Protein AF-A0A936IN96-F1 (afdb_monomer)

pLDDT: mean 95.58, std 4.33, range [51.28, 98.81]

Mean predicted aligned error: 3.5 Å

Structure (mmCIF, N/CA/C/O backbone):
data_AF-A0A936IN96-F1
#
_entry.id   AF-A0A936IN96-F1
#
loop_
_atom_site.group_PDB
_atom_site.id
_atom_site.type_symbol
_atom_site.label_atom_id
_atom_site.label_alt_id
_atom_site.label_comp_id
_atom_site.label_asym_id
_atom_site.label_entity_id
_atom_site.label_seq_id
_atom_site.pdbx_PDB_ins_code
_atom_site.Cartn_x
_atom_site.Cartn_y
_atom_site.Cartn_z
_atom_site.occupancy
_atom_site.B_iso_or_equiv
_atom_site.auth_seq_id
_atom_site.auth_comp_id
_atom_site.auth_asym_id
_atom_site.auth_atom_id
_atom_site.pdbx_PDB_model_num
ATOM 1 N N . MET A 1 1 ? -26.776 9.392 -16.357 1.00 51.28 1 MET A N 1
ATOM 2 C CA . MET A 1 1 ? -25.451 8.767 -16.134 1.00 51.28 1 MET A CA 1
ATOM 3 C C . MET A 1 1 ? -24.494 9.841 -15.628 1.00 51.28 1 MET A C 1
ATOM 5 O O . MET A 1 1 ? -24.140 10.710 -16.413 1.00 51.28 1 MET A O 1
ATOM 9 N N 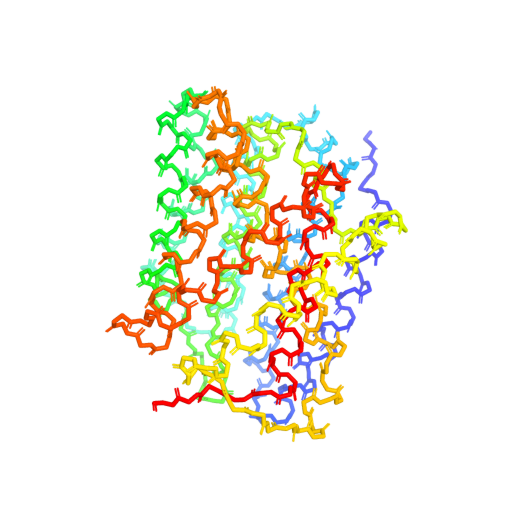. THR A 1 2 ? -24.115 9.871 -14.343 1.00 60.78 2 THR A N 1
ATOM 10 C CA . THR A 1 2 ? -23.073 10.828 -13.913 1.00 60.78 2 THR A CA 1
ATOM 11 C C . THR A 1 2 ? -21.710 10.342 -14.421 1.00 60.78 2 THR A C 1
ATOM 13 O O . THR A 1 2 ? -21.369 9.165 -14.285 1.00 60.78 2 THR A O 1
ATOM 16 N N . ALA A 1 3 ? -20.982 11.208 -15.120 1.00 80.75 3 ALA A N 1
ATOM 17 C CA . ALA A 1 3 ? -19.698 10.868 -15.726 1.00 80.75 3 ALA A CA 1
ATOM 18 C C . ALA A 1 3 ? -18.648 10.511 -14.657 1.00 80.75 3 ALA A C 1
ATOM 20 O O . ALA A 1 3 ? -18.772 10.920 -13.498 1.00 80.75 3 ALA A O 1
ATOM 21 N N . ILE A 1 4 ? -17.606 9.772 -15.061 1.00 87.75 4 ILE A N 1
ATOM 22 C CA . ILE A 1 4 ? -16.401 9.552 -14.245 1.00 87.75 4 ILE A CA 1
ATOM 23 C C . ILE A 1 4 ? -15.921 10.914 -13.713 1.00 87.75 4 ILE A C 1
ATOM 25 O O . ILE A 1 4 ? -15.873 11.873 -14.492 1.00 87.75 4 ILE A O 1
ATOM 29 N N . PRO A 1 5 ? -15.560 11.042 -12.419 1.00 93.38 5 PRO A N 1
ATOM 30 C CA . PRO A 1 5 ? -15.126 12.318 -11.872 1.00 93.38 5 PRO A CA 1
ATOM 31 C C . PRO A 1 5 ? -13.963 12.892 -12.685 1.00 93.38 5 PRO A C 1
ATOM 33 O O . PRO A 1 5 ? -12.934 12.238 -12.856 1.00 93.38 5 PRO A O 1
ATOM 36 N N . ARG A 1 6 ? -14.104 14.137 -13.157 1.00 94.31 6 ARG A N 1
ATOM 37 C CA . ARG A 1 6 ? -13.078 14.806 -13.977 1.00 94.31 6 ARG A CA 1
ATOM 38 C C . ARG A 1 6 ? -11.704 14.796 -13.304 1.00 94.31 6 ARG A C 1
ATOM 40 O O . ARG A 1 6 ? -10.702 14.623 -13.984 1.00 94.31 6 ARG A O 1
ATOM 47 N N . SER A 1 7 ? -11.661 14.945 -11.979 1.00 94.56 7 SER A N 1
ATOM 48 C CA . SER A 1 7 ? -10.417 14.884 -11.209 1.00 94.56 7 SER A CA 1
ATOM 49 C C . SER A 1 7 ? -9.716 13.529 -11.329 1.00 94.56 7 SER A C 1
ATOM 51 O O . SER A 1 7 ? -8.515 13.510 -11.561 1.00 94.56 7 SER A O 1
ATOM 53 N N . TYR A 1 8 ? -10.451 12.414 -11.260 1.00 96.50 8 TYR A N 1
ATOM 54 C CA . TYR A 1 8 ? -9.886 11.077 -11.467 1.00 96.50 8 TYR A CA 1
ATOM 55 C C . TYR A 1 8 ? -9.320 10.936 -12.881 1.00 96.50 8 TYR A C 1
ATOM 57 O O . TYR A 1 8 ? -8.158 10.571 -13.037 1.00 96.50 8 TYR A O 1
ATOM 65 N N . ALA A 1 9 ? -10.102 11.297 -13.904 1.00 96.38 9 ALA A N 1
ATOM 66 C CA . ALA A 1 9 ? -9.666 11.194 -15.297 1.00 96.38 9 ALA A CA 1
ATOM 67 C C . ALA A 1 9 ? -8.398 12.023 -15.570 1.00 96.38 9 ALA A C 1
ATOM 69 O O . ALA A 1 9 ? -7.453 11.527 -16.177 1.00 96.38 9 ALA A O 1
ATOM 70 N N . VAL A 1 10 ? -8.338 13.260 -15.066 1.00 96.88 10 VAL A N 1
ATOM 71 C CA . VAL A 1 10 ? -7.155 14.123 -15.198 1.00 96.88 10 VAL A CA 1
ATOM 72 C C . VAL A 1 10 ? -5.948 13.527 -14.470 1.00 96.88 10 VAL A C 1
ATOM 74 O O . VAL A 1 10 ? -4.863 13.492 -15.042 1.00 96.88 10 VAL A O 1
ATOM 77 N N . THR A 1 11 ? -6.109 13.020 -13.243 1.00 96.56 11 THR A N 1
ATOM 78 C CA . THR A 1 11 ? -5.002 12.393 -12.502 1.00 96.56 11 THR A CA 1
ATOM 79 C C . THR A 1 11 ? -4.488 11.131 -13.193 1.00 96.56 11 THR A C 1
ATOM 81 O O . THR A 1 11 ? -3.275 10.940 -13.254 1.00 96.56 11 THR A O 1
ATOM 84 N N . VAL A 1 12 ? -5.376 10.305 -13.758 1.00 97.69 12 VAL A N 1
ATOM 85 C CA . VAL A 1 12 ? -4.986 9.136 -14.561 1.00 97.69 12 VAL A CA 1
ATOM 86 C C . VAL A 1 12 ? -4.170 9.570 -15.775 1.00 97.69 12 VAL A C 1
ATOM 88 O O . VAL A 1 12 ? -3.070 9.066 -15.960 1.00 97.69 12 VAL A O 1
ATOM 91 N N . LEU A 1 13 ? -4.652 10.545 -16.552 1.00 98.00 13 LEU A N 1
ATOM 92 C CA . LEU A 1 13 ? -3.954 11.027 -17.748 1.00 98.00 13 LEU A CA 1
ATOM 93 C C . LEU A 1 13 ? -2.578 11.621 -17.425 1.00 98.00 13 LEU A C 1
ATOM 95 O O . LEU A 1 13 ? -1.593 11.278 -18.074 1.00 98.00 13 LEU A O 1
ATOM 99 N N . LEU A 1 14 ? -2.488 12.475 -16.402 1.00 97.69 14 LEU A N 1
ATOM 100 C CA . LEU A 1 14 ? -1.214 13.057 -15.972 1.00 97.69 14 LEU A CA 1
ATOM 101 C C . LEU A 1 14 ? -0.245 11.979 -15.484 1.00 97.69 14 LEU A C 1
ATOM 103 O O . LEU A 1 14 ? 0.920 11.967 -15.880 1.00 97.69 14 LEU A O 1
ATOM 107 N N . GLY A 1 15 ? -0.729 11.052 -14.656 1.00 96.75 15 GLY A N 1
ATOM 108 C CA . GLY A 1 15 ? 0.078 9.933 -14.188 1.00 96.75 15 GLY A CA 1
ATOM 109 C C . GLY A 1 15 ? 0.526 9.030 -15.331 1.00 96.75 15 GLY A C 1
ATOM 110 O O . GLY A 1 15 ? 1.666 8.581 -15.324 1.00 96.75 15 GLY A O 1
ATOM 111 N N . TRP A 1 16 ? -0.306 8.828 -16.355 1.00 98.25 16 TRP A N 1
ATOM 112 C CA . TRP A 1 16 ? 0.072 8.054 -17.531 1.00 98.25 16 TRP A CA 1
ATOM 113 C C . TRP A 1 16 ? 1.195 8.697 -18.329 1.00 98.25 16 TRP A C 1
ATOM 115 O O . TRP A 1 16 ? 2.138 8.001 -18.690 1.00 98.25 16 TRP A O 1
ATOM 125 N N . VAL A 1 17 ? 1.143 10.011 -18.553 1.00 98.06 17 VAL A N 1
ATOM 126 C CA . VAL A 1 17 ? 2.233 10.737 -19.224 1.00 98.06 17 VAL A CA 1
ATOM 127 C C . VAL A 1 17 ? 3.539 10.575 -18.444 1.00 98.06 17 VAL A C 1
ATOM 129 O O . VAL A 1 17 ? 4.564 10.215 -19.023 1.00 98.06 17 VAL A O 1
ATOM 132 N N . VAL A 1 18 ? 3.499 10.777 -17.123 1.00 96.44 18 VAL A N 1
ATOM 133 C CA . VAL A 1 18 ? 4.687 10.666 -16.263 1.00 96.44 18 VAL A CA 1
ATOM 134 C C . VAL A 1 18 ? 5.235 9.237 -16.243 1.00 96.44 18 VAL A C 1
ATOM 136 O O . VAL A 1 18 ? 6.434 9.042 -16.426 1.00 96.44 18 VAL A O 1
ATOM 139 N N . LEU A 1 19 ? 4.379 8.231 -16.052 1.00 96.12 19 LEU A N 1
ATOM 140 C CA . LEU A 1 19 ? 4.787 6.825 -15.988 1.00 96.12 19 LEU A CA 1
ATOM 141 C C . LEU A 1 19 ? 5.271 6.297 -17.341 1.00 96.12 19 LEU A C 1
ATOM 143 O O . LEU A 1 19 ? 6.230 5.531 -17.372 1.00 96.12 19 LEU A O 1
ATOM 147 N N . ALA A 1 20 ? 4.664 6.723 -18.450 1.00 97.75 20 ALA A N 1
ATOM 148 C CA . ALA A 1 20 ? 5.125 6.367 -19.788 1.00 97.75 20 ALA A CA 1
ATOM 149 C C . ALA A 1 20 ? 6.508 6.966 -20.074 1.00 97.75 20 ALA A C 1
ATOM 151 O O . ALA A 1 20 ? 7.399 6.251 -20.530 1.00 97.75 20 ALA A O 1
ATOM 152 N N . ALA A 1 21 ? 6.721 8.244 -19.741 1.00 96.94 21 ALA A N 1
ATOM 153 C CA . ALA A 1 21 ? 8.022 8.895 -19.884 1.00 96.94 21 ALA A CA 1
ATOM 154 C C . ALA A 1 21 ? 9.092 8.235 -18.998 1.00 96.94 21 ALA A C 1
ATOM 156 O O . ALA A 1 21 ? 10.188 7.935 -19.471 1.00 96.94 21 ALA A O 1
ATOM 157 N N . ALA A 1 22 ? 8.765 7.948 -17.733 1.00 94.06 22 ALA A N 1
ATOM 158 C CA . ALA A 1 22 ? 9.667 7.266 -16.807 1.00 94.06 22 ALA A CA 1
ATOM 159 C C . ALA A 1 22 ? 10.000 5.840 -17.272 1.00 94.06 22 ALA A C 1
ATOM 161 O O . ALA A 1 22 ? 11.164 5.442 -17.249 1.00 94.06 22 ALA A O 1
ATOM 162 N N . GLY A 1 23 ? 8.998 5.091 -17.738 1.00 95.06 23 GLY A N 1
ATOM 163 C CA . GLY A 1 23 ? 9.168 3.746 -18.277 1.00 95.06 23 GLY A CA 1
ATOM 164 C C . GLY A 1 23 ? 10.036 3.728 -19.533 1.00 95.06 23 GLY A C 1
ATOM 165 O O . GLY A 1 23 ? 10.945 2.907 -19.632 1.00 95.06 23 GLY A O 1
ATOM 166 N N . HIS A 1 24 ? 9.827 4.678 -20.447 1.00 96.12 24 HIS A N 1
ATOM 167 C CA . HIS A 1 24 ? 10.664 4.845 -21.634 1.00 96.12 24 HIS A CA 1
ATOM 168 C C . HIS A 1 24 ? 12.118 5.178 -21.269 1.00 96.12 24 HIS A C 1
ATOM 170 O O . HIS A 1 24 ? 13.045 4.531 -21.752 1.00 96.12 24 HIS A O 1
ATOM 176 N N . TRP A 1 25 ? 12.324 6.136 -20.362 1.00 95.75 25 TRP A N 1
ATOM 177 C CA . TRP A 1 25 ? 13.655 6.525 -19.890 1.00 95.75 25 TRP A CA 1
ATOM 178 C C . TRP A 1 25 ? 14.390 5.373 -19.195 1.00 95.75 25 TRP A C 1
ATOM 180 O O . TRP A 1 25 ? 15.572 5.141 -19.447 1.00 95.75 25 TRP A O 1
ATOM 190 N N . GLN A 1 26 ? 13.689 4.606 -18.357 1.00 93.50 26 GLN A N 1
ATOM 191 C CA . GLN A 1 26 ? 14.257 3.443 -17.682 1.00 93.50 26 GLN A CA 1
ATOM 192 C C . GLN A 1 26 ? 14.574 2.304 -18.659 1.00 93.50 26 GLN A C 1
ATOM 194 O O . GLN A 1 26 ? 15.594 1.635 -18.492 1.00 93.50 26 GLN A O 1
ATOM 199 N N . ALA A 1 27 ? 13.726 2.086 -19.668 1.00 94.75 27 ALA A N 1
ATOM 200 C CA . ALA A 1 27 ? 13.983 1.114 -20.724 1.00 94.75 27 ALA A CA 1
ATOM 201 C C . ALA A 1 27 ? 15.236 1.481 -21.525 1.00 94.75 27 ALA A C 1
ATOM 203 O O . ALA A 1 27 ? 16.082 0.617 -21.735 1.00 94.75 27 ALA A O 1
ATOM 204 N N . ALA A 1 28 ? 15.400 2.761 -21.876 1.00 94.88 28 ALA A N 1
ATOM 205 C CA . ALA A 1 28 ? 16.584 3.256 -22.573 1.00 94.88 28 ALA A CA 1
ATOM 206 C C . ALA A 1 28 ? 17.867 3.060 -21.747 1.00 94.88 28 ALA A C 1
ATOM 208 O O . ALA A 1 28 ? 18.853 2.553 -22.267 1.00 94.88 28 ALA A O 1
ATOM 209 N N . GLN A 1 29 ? 17.848 3.376 -20.447 1.00 94.44 29 GLN A N 1
ATOM 210 C CA . GLN A 1 29 ? 19.019 3.187 -19.575 1.00 94.44 29 GLN A CA 1
ATOM 211 C C . GLN A 1 29 ? 19.449 1.735 -19.393 1.00 94.44 29 GLN A C 1
ATOM 213 O O . GLN A 1 29 ? 20.607 1.471 -19.090 1.00 94.44 29 GLN A O 1
ATOM 218 N N . ARG A 1 30 ? 18.498 0.805 -19.475 1.00 93.56 30 ARG A N 1
ATOM 219 C CA . ARG A 1 30 ? 18.734 -0.627 -19.265 1.00 93.56 30 ARG A CA 1
ATOM 220 C C . ARG A 1 30 ? 18.820 -1.404 -20.574 1.00 93.56 30 ARG A C 1
ATOM 222 O O . ARG A 1 30 ? 18.828 -2.633 -20.527 1.00 93.56 30 ARG A O 1
ATOM 229 N N . GLU A 1 31 ? 18.812 -0.692 -21.701 1.00 94.81 31 GLU A N 1
ATOM 230 C CA . GLU A 1 31 ? 18.851 -1.256 -23.051 1.00 94.81 31 GLU A CA 1
ATOM 231 C C . GLU A 1 31 ? 17.756 -2.319 -23.270 1.00 94.81 31 GLU A C 1
ATOM 233 O O . GLU A 1 31 ? 17.958 -3.343 -23.919 1.00 94.81 31 GLU A O 1
ATOM 238 N N . ILE A 1 32 ? 16.569 -2.098 -22.689 1.00 95.69 32 ILE A N 1
ATOM 239 C CA . ILE A 1 32 ? 15.432 -3.015 -22.824 1.00 95.69 32 ILE A CA 1
ATOM 240 C C . ILE A 1 32 ? 14.773 -2.769 -24.190 1.00 95.69 32 ILE A C 1
ATOM 242 O O . ILE A 1 32 ? 14.357 -1.637 -24.459 1.00 95.69 32 ILE A O 1
ATOM 246 N N . PRO A 1 33 ? 14.596 -3.805 -25.035 1.00 95.81 33 PRO A N 1
ATOM 247 C CA . PRO A 1 33 ? 13.931 -3.658 -26.325 1.00 95.81 33 PRO A CA 1
ATOM 248 C C . PRO A 1 33 ? 12.528 -3.061 -26.193 1.00 95.81 33 PRO A C 1
ATOM 250 O O . PRO A 1 33 ? 11.754 -3.451 -25.316 1.00 95.81 33 PRO A O 1
ATOM 253 N N . ALA A 1 34 ? 12.158 -2.163 -27.110 1.00 95.00 34 ALA A N 1
ATOM 254 C CA . ALA A 1 34 ? 10.862 -1.479 -27.078 1.00 95.00 34 ALA A CA 1
ATOM 255 C C . ALA A 1 34 ? 9.667 -2.452 -27.086 1.00 95.00 34 ALA A C 1
ATOM 257 O O . ALA A 1 34 ? 8.683 -2.215 -26.386 1.00 95.00 34 ALA A O 1
ATOM 258 N N . GLY A 1 35 ? 9.782 -3.570 -27.817 1.00 95.19 35 GLY A N 1
ATOM 259 C CA . GLY A 1 35 ? 8.770 -4.631 -27.848 1.00 95.19 35 GLY A CA 1
ATOM 260 C C . GLY A 1 35 ? 8.546 -5.321 -26.497 1.00 95.19 35 GLY A C 1
ATOM 261 O O . GLY A 1 35 ? 7.463 -5.834 -26.259 1.00 95.19 35 GLY A O 1
ATOM 262 N N . ILE A 1 36 ? 9.527 -5.277 -25.588 1.00 96.50 36 ILE A N 1
ATOM 263 C CA . ILE A 1 36 ? 9.401 -5.792 -24.216 1.00 96.50 36 ILE A CA 1
ATOM 264 C C . ILE A 1 36 ? 8.968 -4.678 -23.257 1.00 96.50 36 ILE A C 1
ATOM 266 O O . ILE A 1 36 ? 8.116 -4.884 -22.393 1.00 96.50 36 ILE A O 1
ATOM 270 N N . ALA A 1 37 ? 9.536 -3.481 -23.414 1.00 96.88 37 ALA A N 1
ATOM 271 C CA . ALA A 1 37 ? 9.290 -2.359 -22.519 1.00 96.88 37 ALA A CA 1
ATOM 272 C C . ALA A 1 37 ? 7.833 -1.873 -22.560 1.00 96.88 37 ALA A C 1
ATOM 274 O O . ALA A 1 37 ? 7.216 -1.698 -21.510 1.00 96.88 37 ALA A O 1
ATOM 275 N N . TRP A 1 38 ? 7.263 -1.662 -23.750 1.00 97.62 38 TRP A N 1
ATOM 276 C CA . TRP A 1 38 ? 5.937 -1.049 -23.879 1.00 97.62 38 TRP A CA 1
ATOM 277 C C . TRP A 1 38 ? 4.782 -1.892 -23.321 1.00 97.62 38 TRP A C 1
ATOM 279 O O . TRP A 1 38 ? 3.925 -1.302 -22.662 1.00 97.62 38 TRP A O 1
ATOM 289 N N . PRO A 1 39 ? 4.746 -3.230 -23.474 1.00 98.25 39 PRO A N 1
ATOM 290 C CA . PRO A 1 39 ? 3.766 -4.061 -22.773 1.00 98.25 39 PRO A CA 1
ATOM 291 C C . PRO A 1 39 ? 3.838 -3.941 -21.245 1.00 98.25 39 PRO A C 1
ATOM 293 O O . PRO A 1 39 ? 2.804 -3.866 -20.581 1.00 98.25 39 PRO A O 1
ATOM 296 N N . ILE A 1 40 ? 5.047 -3.870 -20.675 1.00 97.94 40 ILE A N 1
ATOM 297 C CA . ILE A 1 40 ? 5.236 -3.682 -19.227 1.00 97.94 40 ILE A CA 1
ATOM 298 C C . ILE A 1 40 ? 4.747 -2.293 -18.810 1.00 97.94 40 ILE A C 1
ATOM 300 O O . ILE A 1 40 ? 4.011 -2.167 -17.833 1.00 97.94 40 ILE A O 1
ATOM 304 N N . VAL A 1 41 ? 5.109 -1.251 -19.565 1.00 98.12 41 VAL A N 1
ATOM 305 C CA . VAL A 1 41 ? 4.624 0.113 -19.319 1.00 98.12 41 VAL A CA 1
ATOM 306 C C . VAL A 1 41 ? 3.099 0.140 -19.370 1.00 98.12 41 VAL A C 1
ATOM 308 O O . VAL A 1 41 ? 2.484 0.618 -18.424 1.00 98.12 41 VAL A O 1
ATOM 311 N N . ALA A 1 42 ? 2.472 -0.442 -20.393 1.00 98.50 42 ALA A N 1
ATOM 312 C CA . ALA A 1 42 ? 1.018 -0.515 -20.512 1.00 98.50 42 ALA A CA 1
ATOM 313 C C . ALA A 1 42 ? 0.362 -1.223 -19.312 1.00 98.50 42 ALA A C 1
ATOM 315 O O . ALA A 1 42 ? -0.635 -0.731 -18.781 1.00 98.50 42 ALA A O 1
ATOM 316 N N . ALA A 1 43 ? 0.947 -2.322 -18.826 1.00 98.44 43 ALA A N 1
ATOM 317 C CA . ALA A 1 43 ? 0.482 -2.991 -17.613 1.00 98.44 43 ALA A CA 1
ATOM 318 C C . ALA A 1 43 ? 0.581 -2.087 -16.369 1.00 98.44 43 ALA A C 1
ATOM 320 O O . ALA A 1 43 ? -0.374 -2.008 -15.595 1.00 98.44 43 ALA A O 1
ATOM 321 N N . CYS A 1 44 ? 1.682 -1.345 -16.205 1.00 98.12 44 CYS A N 1
ATOM 322 C CA . CYS A 1 44 ? 1.838 -0.358 -15.131 1.00 98.12 44 CYS A CA 1
ATOM 323 C C . CYS A 1 44 ? 0.808 0.778 -15.223 1.00 98.12 44 CYS A C 1
ATOM 325 O O . CYS A 1 44 ? 0.283 1.209 -14.199 1.00 98.12 44 CYS A O 1
ATOM 327 N N . LEU A 1 45 ? 0.504 1.263 -16.431 1.00 98.56 45 LEU A N 1
ATOM 328 C CA . LEU A 1 45 ? -0.495 2.312 -16.659 1.00 98.56 45 LEU A CA 1
ATOM 329 C C . LEU A 1 45 ? -1.902 1.848 -16.258 1.00 98.56 45 LEU A C 1
ATOM 331 O O . LEU A 1 45 ? -2.638 2.594 -15.604 1.00 98.56 45 LEU A O 1
ATOM 335 N N . LEU A 1 46 ? -2.263 0.611 -16.608 1.00 98.44 46 LEU A N 1
ATOM 336 C CA . LEU A 1 46 ? -3.529 0.006 -16.197 1.00 98.44 46 LEU A CA 1
ATOM 337 C C . LEU A 1 46 ? -3.603 -0.165 -14.682 1.00 98.44 46 LEU A C 1
ATOM 339 O O . LEU A 1 46 ? -4.569 0.285 -14.066 1.00 98.44 46 LEU A O 1
ATOM 343 N N . GLU A 1 47 ? -2.574 -0.757 -14.074 1.00 98.50 47 GLU A N 1
ATOM 344 C CA . GLU A 1 47 ? -2.562 -0.964 -12.626 1.00 98.50 47 GLU A CA 1
ATOM 345 C C . GLU A 1 47 ? -2.595 0.371 -11.875 1.00 98.50 47 GLU A C 1
ATOM 347 O O . GLU A 1 47 ? -3.324 0.498 -10.898 1.00 98.50 47 GLU A O 1
ATOM 352 N N . PHE A 1 48 ? -1.921 1.411 -12.374 1.00 98.19 48 PHE A N 1
ATOM 353 C CA . PHE A 1 48 ? -2.017 2.763 -11.822 1.00 98.19 48 PHE A CA 1
ATOM 354 C C . PHE A 1 48 ? -3.454 3.305 -11.847 1.00 98.19 48 PHE A C 1
ATOM 356 O O . PHE A 1 48 ? -3.941 3.818 -10.837 1.00 98.19 48 PHE A O 1
ATOM 363 N N . ALA A 1 49 ? -4.164 3.160 -12.970 1.00 98.25 49 ALA A N 1
ATOM 364 C CA . ALA A 1 49 ? -5.554 3.596 -13.074 1.00 98.25 49 ALA A CA 1
ATOM 365 C C . ALA A 1 49 ? -6.469 2.836 -12.095 1.00 98.25 49 ALA A C 1
ATOM 367 O O . ALA A 1 49 ? -7.306 3.454 -11.428 1.00 98.25 49 ALA A O 1
ATOM 368 N N . PHE A 1 50 ? -6.288 1.518 -11.961 1.00 98.25 50 PHE A N 1
ATOM 369 C CA . PHE A 1 50 ? -7.059 0.695 -11.026 1.00 98.25 50 PHE A CA 1
ATOM 370 C C . PHE A 1 50 ? -6.731 1.008 -9.567 1.00 98.25 50 PHE A C 1
ATOM 372 O O . PHE A 1 50 ? -7.633 1.096 -8.735 1.00 98.25 50 PHE A O 1
ATOM 379 N N . TYR A 1 51 ? -5.456 1.225 -9.254 1.00 98.06 51 TYR A N 1
ATOM 380 C CA . TYR A 1 51 ? -4.986 1.600 -7.927 1.00 98.06 51 TYR A CA 1
ATOM 381 C C . TYR A 1 51 ? -5.608 2.921 -7.465 1.00 98.06 51 TYR A C 1
ATOM 383 O O . TYR A 1 51 ? -6.106 3.032 -6.341 1.00 98.06 51 TYR A O 1
ATOM 391 N N . LEU A 1 52 ? -5.669 3.909 -8.364 1.00 96.94 52 LEU A N 1
ATOM 392 C CA . LEU A 1 52 ? -6.267 5.209 -8.078 1.00 96.94 52 LEU A CA 1
ATOM 393 C C . LEU A 1 52 ? -7.760 5.139 -7.756 1.00 96.94 52 LEU A C 1
ATOM 395 O O . LEU A 1 52 ? -8.255 6.061 -7.120 1.00 96.94 52 LEU A O 1
ATOM 399 N N . VAL A 1 53 ? -8.491 4.076 -8.104 1.00 96.88 53 VAL A N 1
ATOM 400 C CA . VAL A 1 53 ? -9.911 3.960 -7.720 1.00 96.88 53 VAL A CA 1
ATOM 401 C C . VAL A 1 53 ? -10.082 4.084 -6.203 1.00 96.88 53 VAL A C 1
ATOM 403 O O . VAL A 1 53 ? -10.988 4.777 -5.740 1.00 96.88 53 VAL A O 1
ATOM 406 N N . ALA A 1 54 ? -9.166 3.505 -5.417 1.00 95.81 54 ALA A N 1
ATOM 407 C CA . ALA A 1 54 ? -9.192 3.634 -3.962 1.00 95.81 54 ALA A CA 1
ATOM 408 C C . ALA A 1 54 ? -9.019 5.098 -3.508 1.00 95.81 54 ALA A C 1
ATOM 410 O O . ALA A 1 54 ? -9.646 5.531 -2.539 1.00 95.81 54 ALA A O 1
ATOM 411 N N . ALA A 1 55 ? -8.225 5.886 -4.235 1.00 93.38 55 ALA A N 1
ATOM 412 C CA . ALA A 1 55 ? -7.839 7.245 -3.867 1.00 93.38 55 ALA A CA 1
ATOM 413 C C . ALA A 1 55 ? -8.971 8.277 -3.931 1.00 93.38 55 ALA A C 1
ATOM 415 O O . ALA A 1 55 ? -8.885 9.301 -3.253 1.00 93.38 55 ALA A O 1
ATOM 416 N N . PHE A 1 56 ? -10.022 8.035 -4.722 1.00 95.25 56 PHE A N 1
ATOM 417 C CA . PHE A 1 56 ? -11.068 9.023 -5.003 1.00 95.25 56 PHE A CA 1
ATOM 418 C C . PHE A 1 56 ? -12.386 8.668 -4.292 1.00 95.25 56 PHE A C 1
ATOM 420 O O . PHE A 1 56 ? -13.116 7.802 -4.774 1.00 95.25 56 PHE A O 1
ATOM 427 N N . PRO A 1 57 ? -12.755 9.359 -3.189 1.00 93.50 57 PRO A N 1
ATOM 428 C CA . PRO A 1 57 ? -13.979 9.069 -2.434 1.00 93.50 57 PRO A CA 1
ATOM 429 C C . PRO A 1 57 ? -15.249 9.130 -3.287 1.00 93.50 57 PRO A C 1
ATOM 431 O O . PRO A 1 57 ? -16.029 8.190 -3.274 1.00 93.50 57 PRO A O 1
ATOM 434 N N . ARG A 1 58 ? -15.387 10.161 -4.131 1.00 93.94 58 ARG A N 1
ATOM 435 C CA . ARG A 1 58 ? -16.542 10.299 -5.035 1.00 93.94 58 ARG A CA 1
ATOM 436 C C . ARG A 1 58 ? -16.678 9.144 -6.024 1.00 93.94 58 ARG A C 1
ATOM 438 O O . ARG A 1 58 ? -17.787 8.761 -6.366 1.00 93.94 58 ARG A O 1
ATOM 445 N N . LEU A 1 59 ? -15.557 8.609 -6.517 1.00 95.06 59 LEU A N 1
ATOM 446 C CA . LEU A 1 59 ? -15.593 7.461 -7.424 1.00 95.06 59 LEU A CA 1
ATOM 447 C C . LEU A 1 59 ? -16.008 6.199 -6.662 1.00 95.06 59 LEU A C 1
ATOM 449 O O . LEU A 1 59 ? -16.828 5.435 -7.154 1.00 95.06 59 LEU A O 1
ATOM 453 N N . ARG A 1 60 ? -15.487 6.013 -5.445 1.00 94.88 60 ARG A N 1
ATOM 454 C CA . ARG A 1 60 ? -15.887 4.928 -4.542 1.00 94.88 60 ARG A CA 1
ATOM 455 C C . ARG A 1 60 ? -17.387 4.957 -4.234 1.00 94.88 60 ARG A C 1
ATOM 457 O O . ARG A 1 60 ? -18.036 3.935 -4.413 1.00 94.88 60 ARG A O 1
ATOM 464 N N . GLU A 1 61 ? -17.924 6.120 -3.871 1.00 93.62 61 GLU A N 1
ATOM 465 C CA . GLU A 1 61 ? -19.358 6.342 -3.621 1.00 93.62 61 GLU A CA 1
ATOM 466 C C . GLU A 1 61 ? -20.206 5.990 -4.854 1.00 93.62 61 GLU A C 1
ATOM 468 O O . GLU A 1 61 ? -21.125 5.177 -4.773 1.00 93.62 61 GLU A O 1
ATOM 473 N N . GLN A 1 62 ? -19.834 6.506 -6.031 1.00 94.50 62 GLN A N 1
ATOM 474 C CA . GLN A 1 62 ? -20.523 6.187 -7.285 1.00 94.50 62 GLN A CA 1
ATOM 475 C C . GLN A 1 62 ? -20.494 4.692 -7.620 1.00 94.50 62 GLN A C 1
ATOM 477 O O . GLN A 1 62 ? -21.456 4.172 -8.182 1.00 94.50 62 GLN A O 1
ATOM 482 N N . LEU A 1 63 ? -19.389 4.000 -7.329 1.00 94.94 63 LEU A N 1
ATOM 483 C CA . LEU A 1 63 ? -19.272 2.562 -7.558 1.00 94.94 63 LEU A CA 1
ATOM 484 C C . LEU A 1 63 ? -20.180 1.775 -6.606 1.00 94.94 63 LEU A C 1
ATOM 486 O O . LEU A 1 63 ? -20.892 0.892 -7.078 1.00 94.94 63 LEU A O 1
ATOM 490 N N . SER A 1 64 ? -20.211 2.122 -5.315 1.00 93.31 64 SER A N 1
ATOM 491 C CA . SER A 1 64 ? -21.091 1.471 -4.332 1.00 93.31 64 SER A CA 1
ATOM 492 C C . SER A 1 64 ? -22.580 1.718 -4.585 1.00 93.31 64 SER A C 1
ATOM 494 O O . SER A 1 64 ? -23.393 0.845 -4.314 1.00 93.31 64 SER A O 1
ATOM 496 N N . GLU A 1 65 ? -22.954 2.878 -5.132 1.00 93.56 65 GLU A N 1
ATOM 497 C CA . GLU A 1 65 ? -24.356 3.194 -5.446 1.00 93.56 65 GLU A CA 1
ATOM 498 C C . GLU A 1 65 ? -24.871 2.470 -6.699 1.00 93.56 65 GLU A C 1
ATOM 500 O O . GLU A 1 65 ? -26.070 2.241 -6.842 1.00 93.56 65 GLU A O 1
ATOM 505 N N . ARG A 1 66 ? -23.981 2.148 -7.645 1.00 92.06 66 ARG A N 1
ATOM 506 C CA . ARG A 1 66 ? -24.363 1.639 -8.975 1.00 92.06 66 ARG A CA 1
ATOM 507 C C . ARG A 1 66 ? -24.205 0.146 -9.141 1.00 92.06 66 ARG A C 1
ATOM 509 O O . ARG A 1 66 ? -24.898 -0.450 -9.963 1.00 92.06 66 ARG A O 1
ATOM 516 N N . LEU A 1 67 ? -23.217 -0.429 -8.472 1.00 95.50 67 LEU A N 1
ATOM 517 C CA . LEU A 1 67 ? -22.838 -1.815 -8.657 1.00 95.50 67 LEU A CA 1
ATOM 518 C C . LEU A 1 67 ? -23.202 -2.592 -7.403 1.00 95.50 67 LEU A C 1
ATOM 520 O O . LEU A 1 67 ? -22.889 -2.183 -6.288 1.00 95.50 67 LEU A O 1
ATOM 524 N N . SER A 1 68 ? -23.828 -3.751 -7.597 1.00 96.06 68 SER A N 1
ATOM 525 C CA . SER A 1 68 ? -23.976 -4.712 -6.512 1.00 96.06 68 SER A CA 1
ATOM 526 C C . SER A 1 68 ? -22.600 -5.183 -6.038 1.00 96.06 68 SER A C 1
ATOM 528 O O . SER A 1 68 ? -21.622 -5.165 -6.792 1.00 96.06 68 SER A O 1
ATOM 530 N N . VAL A 1 69 ? -22.526 -5.681 -4.804 1.00 95.75 69 VAL A N 1
ATOM 531 C CA . VAL A 1 69 ? -21.290 -6.251 -4.246 1.00 95.75 69 VAL A CA 1
ATOM 532 C C . VAL A 1 69 ? -20.719 -7.352 -5.150 1.00 95.75 69 VAL A C 1
ATOM 534 O O . VAL A 1 69 ? -19.510 -7.418 -5.373 1.00 95.75 69 VAL A O 1
ATOM 537 N N . THR A 1 70 ? -21.580 -8.179 -5.750 1.00 96.69 70 THR A N 1
ATOM 538 C CA . THR A 1 70 ? -21.175 -9.200 -6.725 1.00 96.69 70 THR A CA 1
ATOM 539 C C . THR A 1 70 ? -20.572 -8.578 -7.985 1.00 96.69 70 THR A C 1
ATOM 541 O O . THR A 1 70 ? -19.513 -9.017 -8.426 1.00 96.69 70 THR A O 1
ATOM 544 N N . ALA A 1 71 ? -21.190 -7.535 -8.549 1.00 97.06 71 ALA A N 1
ATOM 545 C CA . ALA A 1 71 ? -20.665 -6.855 -9.733 1.00 97.06 71 ALA A CA 1
ATOM 546 C C . ALA A 1 71 ? -19.321 -6.158 -9.451 1.00 97.06 71 ALA A C 1
ATOM 548 O O . ALA A 1 71 ? -18.401 -6.256 -10.264 1.00 97.06 71 ALA A O 1
ATOM 549 N N . LEU A 1 72 ? -19.172 -5.527 -8.278 1.00 97.06 72 LEU A N 1
ATOM 550 C CA . LEU A 1 72 ? -17.887 -4.999 -7.806 1.00 97.06 72 LEU A CA 1
ATOM 551 C C . LEU A 1 72 ? -16.838 -6.108 -7.712 1.00 97.06 72 LEU A C 1
ATOM 553 O O . LEU A 1 72 ? -15.717 -5.932 -8.183 1.00 97.06 72 LEU A O 1
ATOM 557 N N . SER A 1 73 ? -17.215 -7.265 -7.169 1.00 97.44 73 SER A N 1
ATOM 558 C CA . SER A 1 73 ? -16.301 -8.396 -7.005 1.00 97.44 73 SER A CA 1
ATOM 559 C C . SER A 1 73 ? -15.827 -8.970 -8.338 1.00 97.44 73 SER A C 1
ATOM 561 O O . SER A 1 73 ? -14.636 -9.230 -8.504 1.00 97.44 73 SER A O 1
ATOM 563 N N . VAL A 1 74 ? -16.726 -9.090 -9.319 1.00 97.62 74 VAL A N 1
ATOM 564 C CA . VAL A 1 74 ? -16.380 -9.485 -10.694 1.00 97.62 74 VAL A CA 1
ATOM 565 C C . VAL A 1 74 ? -15.442 -8.462 -11.339 1.00 97.62 74 VAL A C 1
ATOM 567 O O . VAL A 1 74 ? -14.431 -8.845 -11.924 1.00 97.62 74 VAL A O 1
ATOM 570 N N . ALA A 1 75 ? -15.726 -7.163 -11.206 1.00 97.31 75 ALA A N 1
ATOM 571 C CA . ALA A 1 75 ? -14.872 -6.110 -11.755 1.00 97.31 75 ALA A CA 1
ATOM 572 C C . ALA A 1 75 ? -13.471 -6.105 -11.114 1.00 97.31 75 ALA A C 1
ATOM 574 O O . ALA A 1 75 ? -12.461 -5.944 -11.803 1.00 97.31 75 ALA A O 1
ATOM 575 N N . MET A 1 76 ? -13.383 -6.325 -9.801 1.00 97.88 76 MET A N 1
ATOM 576 C CA . MET A 1 76 ? -12.108 -6.457 -9.093 1.00 97.88 76 MET A CA 1
ATOM 577 C C . MET A 1 76 ? -11.319 -7.671 -9.594 1.00 97.88 76 MET A C 1
ATOM 579 O O . MET A 1 76 ? -10.178 -7.499 -10.022 1.00 97.88 76 MET A O 1
ATOM 583 N N . ALA A 1 77 ? -11.953 -8.844 -9.680 1.00 97.44 77 ALA A N 1
ATOM 584 C CA . ALA A 1 77 ? -11.329 -10.055 -10.211 1.00 97.44 77 ALA A CA 1
ATOM 585 C C . ALA A 1 77 ? -10.820 -9.872 -11.652 1.00 97.44 77 ALA A C 1
ATOM 587 O O . ALA A 1 77 ? -9.684 -10.229 -11.960 1.00 97.44 77 ALA A O 1
ATOM 588 N N . ALA A 1 78 ? -11.617 -9.244 -12.523 1.00 97.69 78 ALA A N 1
ATOM 589 C CA . ALA A 1 78 ? -11.21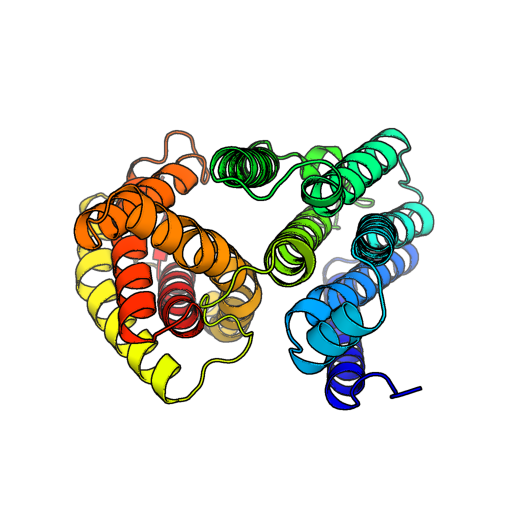7 -8.949 -13.897 1.00 97.69 78 ALA A CA 1
ATOM 590 C C . ALA A 1 78 ? -10.009 -8.000 -13.942 1.00 97.69 78 ALA A C 1
ATOM 592 O O . ALA A 1 78 ? -9.008 -8.277 -14.600 1.00 97.69 78 ALA A O 1
ATOM 593 N N . THR A 1 79 ? -10.051 -6.898 -13.192 1.00 97.88 79 THR A N 1
ATOM 594 C CA . THR A 1 79 ? -8.933 -5.943 -13.153 1.00 97.88 79 THR A CA 1
ATOM 595 C C . THR A 1 79 ? -7.670 -6.533 -12.522 1.00 97.88 79 THR A C 1
ATOM 597 O O . THR A 1 79 ? -6.587 -6.018 -12.780 1.00 97.88 79 THR A O 1
ATOM 600 N N . ALA A 1 80 ? -7.768 -7.578 -11.690 1.00 97.81 80 ALA A N 1
ATOM 601 C CA . ALA A 1 80 ? -6.611 -8.238 -11.074 1.00 97.81 80 ALA A CA 1
ATOM 602 C C . ALA A 1 80 ? -5.689 -8.896 -12.109 1.00 97.81 80 ALA A C 1
ATOM 604 O O . ALA A 1 80 ? -4.471 -8.902 -11.943 1.00 97.81 80 ALA A O 1
ATOM 605 N N . VAL A 1 81 ? -6.279 -9.442 -13.176 1.00 98.06 81 VAL A N 1
ATOM 606 C CA . VAL A 1 81 ? -5.561 -10.212 -14.199 1.00 98.06 81 VAL A CA 1
ATOM 607 C C . VAL A 1 81 ? -5.203 -9.388 -15.430 1.00 98.06 81 VAL A C 1
ATOM 609 O O . VAL A 1 81 ? -4.275 -9.747 -16.147 1.00 98.06 81 VAL A O 1
ATOM 612 N N . LEU A 1 82 ? -5.891 -8.269 -15.679 1.00 98.31 82 LEU A N 1
ATOM 613 C CA . LEU A 1 82 ? -5.660 -7.449 -16.872 1.00 98.31 82 LEU A CA 1
ATOM 614 C C . LEU A 1 82 ? -4.202 -6.967 -17.017 1.00 98.31 82 LEU A C 1
ATOM 616 O O . LEU A 1 82 ? -3.641 -7.180 -18.094 1.00 98.31 82 LEU A O 1
ATOM 620 N N . PRO A 1 83 ? -3.541 -6.392 -15.987 1.00 98.44 83 PRO A N 1
ATOM 621 C CA . PRO A 1 83 ? -2.131 -6.014 -16.097 1.00 98.44 83 PRO A CA 1
ATOM 622 C C . PRO A 1 83 ? -1.228 -7.215 -16.393 1.00 98.44 83 PRO A C 1
ATOM 624 O O . PRO A 1 83 ? -0.311 -7.103 -17.206 1.00 98.44 83 PRO A O 1
ATOM 627 N N . TYR A 1 84 ? -1.521 -8.374 -15.786 1.00 98.44 84 TYR A N 1
ATOM 628 C CA . TYR A 1 84 ? -0.797 -9.616 -16.053 1.00 98.44 84 TYR A CA 1
ATOM 629 C C . TYR A 1 84 ? -0.914 -10.023 -17.524 1.00 98.44 84 TYR A C 1
ATOM 631 O O . TYR A 1 84 ? 0.102 -10.239 -18.180 1.00 98.44 84 TYR A O 1
ATOM 639 N N . CYS A 1 85 ? -2.131 -10.076 -18.070 1.00 98.50 85 CYS A N 1
ATOM 640 C CA . CYS A 1 85 ? -2.358 -10.438 -19.469 1.00 98.50 85 CYS A CA 1
ATOM 641 C C . CYS A 1 85 ? -1.653 -9.473 -20.427 1.00 98.50 85 CYS A C 1
ATOM 643 O O . CYS A 1 85 ? -1.010 -9.919 -21.370 1.00 98.50 85 CYS A O 1
ATOM 645 N N . VAL A 1 86 ? -1.731 -8.163 -20.171 1.00 98.50 86 VAL A N 1
ATOM 646 C CA . VAL A 1 86 ? -1.124 -7.146 -21.041 1.00 98.50 86 VAL A CA 1
ATOM 647 C C . VAL A 1 86 ? 0.391 -7.296 -21.116 1.00 98.50 86 VAL A C 1
ATOM 649 O O . VAL A 1 86 ? 0.929 -7.338 -22.223 1.00 98.50 86 VAL A O 1
ATOM 652 N N . TYR A 1 87 ? 1.088 -7.428 -19.980 1.00 97.88 87 TYR A N 1
ATOM 653 C CA . TYR A 1 87 ? 2.540 -7.601 -20.042 1.00 97.88 87 TYR A CA 1
ATOM 654 C C . TYR A 1 87 ? 2.898 -8.977 -20.610 1.00 97.88 87 TYR A C 1
ATOM 656 O O . TYR A 1 87 ? 3.750 -9.070 -21.487 1.00 97.88 87 TYR A O 1
ATOM 664 N N . SER A 1 88 ? 2.272 -10.051 -20.124 1.00 98.06 88 SER A N 1
ATOM 665 C CA . SER A 1 88 ? 2.751 -11.410 -20.392 1.00 98.06 88 SER A CA 1
ATOM 666 C C . SER A 1 88 ? 2.450 -11.863 -21.818 1.00 98.06 88 SER A C 1
ATOM 668 O O . SER A 1 88 ? 3.316 -12.462 -22.449 1.00 98.06 88 SER A O 1
ATOM 670 N N . LEU A 1 89 ? 1.286 -11.506 -22.372 1.00 98.19 89 LEU A N 1
ATOM 671 C CA . LEU A 1 89 ? 0.983 -11.741 -23.786 1.00 98.19 89 LEU A CA 1
ATOM 672 C C . LEU A 1 89 ? 1.830 -10.832 -24.680 1.00 98.19 89 LEU A C 1
ATOM 674 O O . LEU A 1 89 ? 2.399 -11.304 -25.658 1.00 98.19 89 LEU A O 1
ATOM 678 N N . GLY A 1 90 ? 1.968 -9.550 -24.322 1.00 97.50 90 GLY A N 1
ATOM 679 C CA . GLY A 1 90 ? 2.744 -8.596 -25.116 1.00 97.50 90 GLY A CA 1
ATOM 680 C C . GLY A 1 90 ? 4.247 -8.887 -25.147 1.00 97.50 90 GLY A C 1
ATOM 681 O O . GLY A 1 90 ? 4.919 -8.491 -26.092 1.00 97.50 90 GLY A O 1
ATOM 682 N N . THR A 1 91 ? 4.771 -9.601 -24.148 1.00 97.06 91 THR A N 1
ATOM 683 C CA . THR A 1 91 ? 6.184 -10.015 -24.073 1.00 97.06 91 THR A CA 1
ATOM 684 C C . THR A 1 91 ? 6.415 -11.496 -24.385 1.00 97.06 91 THR A C 1
ATOM 686 O O . THR A 1 91 ? 7.560 -11.937 -24.397 1.00 97.06 91 THR A O 1
ATOM 689 N N . GLY A 1 92 ? 5.357 -12.271 -24.647 1.00 96.69 92 GLY A N 1
ATOM 690 C CA . GLY A 1 92 ? 5.451 -13.694 -24.987 1.00 96.69 92 GLY A CA 1
ATOM 691 C C . GLY A 1 92 ? 5.773 -14.635 -23.818 1.00 96.69 92 GLY A C 1
ATOM 692 O O . GLY A 1 92 ? 6.113 -15.788 -24.061 1.00 96.69 92 GLY A O 1
ATOM 693 N N . VAL A 1 93 ? 5.654 -14.186 -22.563 1.00 96.62 93 VAL A N 1
ATOM 694 C CA . VAL A 1 93 ? 5.921 -14.999 -21.353 1.00 96.62 93 VAL A CA 1
ATOM 695 C C . VAL A 1 93 ? 4.655 -15.400 -20.591 1.00 96.62 93 VAL A C 1
ATOM 697 O O . VAL A 1 93 ? 4.685 -15.603 -19.378 1.00 96.62 93 VAL A O 1
ATOM 700 N N . PHE A 1 94 ? 3.512 -15.477 -21.273 1.00 97.94 94 PHE A N 1
ATOM 701 C CA . PHE A 1 94 ? 2.263 -15.918 -20.653 1.00 97.94 94 PHE A CA 1
ATOM 702 C C . PHE A 1 94 ? 2.376 -17.356 -20.137 1.00 97.94 94 PHE A C 1
ATOM 704 O O . PHE A 1 94 ? 2.748 -18.271 -20.870 1.00 97.94 94 PHE A O 1
ATOM 711 N N . VAL A 1 95 ? 2.001 -17.554 -18.873 1.00 97.38 95 VAL A N 1
ATOM 712 C CA . VAL A 1 95 ? 1.992 -18.858 -18.209 1.00 97.38 95 VAL A CA 1
ATOM 713 C C . VAL A 1 95 ? 0.602 -19.101 -17.635 1.00 97.38 95 VAL A C 1
ATOM 715 O O . VAL A 1 95 ? 0.135 -18.365 -16.765 1.00 97.38 95 VAL A O 1
ATOM 718 N N . THR A 1 96 ? -0.052 -20.171 -18.088 1.00 97.81 96 THR A N 1
ATOM 719 C CA . THR A 1 96 ? -1.417 -20.515 -17.664 1.00 97.81 96 THR A CA 1
ATOM 720 C C . THR A 1 96 ? -1.522 -20.729 -16.154 1.00 97.81 96 THR A C 1
ATOM 722 O O . THR A 1 96 ? -2.477 -20.258 -15.547 1.00 97.81 96 THR A O 1
ATOM 725 N N . ASP A 1 97 ? -0.535 -21.375 -15.524 1.00 97.88 97 ASP A N 1
ATOM 726 C CA . ASP A 1 97 ? -0.522 -21.577 -14.066 1.00 97.88 97 ASP A CA 1
ATOM 727 C C . ASP A 1 97 ? -0.504 -20.240 -13.302 1.00 97.88 97 ASP A C 1
ATOM 729 O O . ASP A 1 97 ? -1.339 -20.008 -12.428 1.00 97.88 97 ASP A O 1
ATOM 733 N N . SER A 1 98 ? 0.372 -19.307 -13.689 1.00 97.56 98 SER A N 1
ATOM 734 C CA . SER A 1 98 ? 0.426 -17.957 -13.112 1.00 97.56 98 SER A CA 1
ATOM 735 C C . SER A 1 98 ? -0.886 -17.193 -13.295 1.00 97.56 98 SER A C 1
ATOM 737 O O . SER A 1 98 ? -1.369 -16.557 -12.354 1.00 97.56 98 SER A O 1
ATOM 739 N N . PHE A 1 99 ? -1.492 -17.281 -14.484 1.00 98.25 99 PHE A N 1
ATOM 740 C CA . PHE A 1 99 ? -2.797 -16.686 -14.758 1.00 98.25 99 PHE A CA 1
ATOM 741 C C . PHE A 1 99 ? -3.880 -17.260 -13.838 1.00 98.25 99 PHE A C 1
ATOM 743 O O . PHE A 1 99 ? -4.594 -16.498 -13.189 1.00 98.25 99 PHE A O 1
ATOM 750 N N . LEU A 1 100 ? -3.971 -18.588 -13.713 1.00 98.19 100 LEU A N 1
ATOM 751 C CA . LEU A 1 100 ? -4.954 -19.247 -12.850 1.00 98.19 100 LEU A CA 1
ATOM 752 C C . LEU A 1 100 ? -4.754 -18.887 -11.374 1.00 98.19 100 LEU A C 1
ATOM 754 O O . LEU A 1 100 ? -5.728 -18.586 -10.687 1.00 98.19 100 LEU A O 1
ATOM 758 N N . ARG A 1 101 ? -3.508 -18.827 -10.887 1.00 97.88 101 ARG A N 1
ATOM 759 C CA . ARG A 1 101 ? -3.193 -18.362 -9.524 1.00 97.88 101 ARG A CA 1
ATOM 760 C C . ARG A 1 101 ? -3.692 -16.940 -9.272 1.00 97.88 101 ARG A C 1
ATOM 762 O O . ARG A 1 101 ? -4.242 -16.670 -8.204 1.00 97.88 101 ARG A O 1
ATOM 769 N N . LEU A 1 102 ? -3.530 -16.039 -10.243 1.00 97.56 102 LEU A N 1
ATOM 770 C CA . LEU A 1 102 ? -4.040 -14.669 -10.147 1.00 97.56 102 LEU A CA 1
ATOM 771 C C . LEU A 1 102 ? -5.561 -14.594 -10.235 1.00 97.56 102 LEU A C 1
ATOM 773 O O . LEU A 1 102 ? -6.147 -13.825 -9.480 1.00 97.56 102 LEU A O 1
ATOM 777 N N . VAL A 1 103 ? -6.203 -15.385 -11.099 1.00 97.94 103 VAL A N 1
ATOM 778 C CA . VAL A 1 103 ? -7.671 -15.483 -11.153 1.00 97.94 103 VAL A CA 1
ATOM 779 C C . VAL A 1 103 ? -8.207 -15.945 -9.802 1.00 97.94 103 VAL A C 1
ATOM 781 O O . VAL A 1 103 ? -9.110 -15.314 -9.258 1.00 97.94 103 VAL A O 1
ATOM 784 N N . LEU A 1 104 ? -7.627 -17.005 -9.232 1.00 97.88 104 LEU A N 1
ATOM 785 C CA . LEU A 1 104 ? -8.044 -17.547 -7.942 1.00 97.88 104 LEU A CA 1
ATOM 786 C C . LEU A 1 104 ? -7.887 -16.512 -6.829 1.00 97.88 104 LEU A C 1
ATOM 788 O O . LEU A 1 104 ? -8.852 -16.246 -6.122 1.00 97.88 104 LEU A O 1
ATOM 792 N N . LEU A 1 105 ? -6.717 -15.882 -6.697 1.00 97.81 105 LEU A N 1
ATOM 793 C CA . LEU A 1 105 ? -6.494 -14.863 -5.670 1.00 97.81 105 LEU A CA 1
ATOM 794 C C . LEU A 1 105 ? -7.378 -13.621 -5.887 1.00 97.81 105 LEU A C 1
ATOM 796 O O . LEU A 1 105 ? -8.022 -13.145 -4.952 1.00 97.81 105 LEU A O 1
ATOM 800 N N . GLY A 1 106 ? -7.425 -13.114 -7.120 1.00 97.19 106 GLY A N 1
ATOM 801 C CA . GLY A 1 106 ? -8.170 -11.918 -7.510 1.00 97.19 106 GLY A CA 1
ATOM 802 C C . GLY A 1 106 ? -9.684 -12.077 -7.386 1.00 97.19 106 GLY A C 1
ATOM 803 O O . GLY A 1 106 ? -10.364 -11.105 -7.077 1.00 97.19 106 GLY A O 1
ATOM 804 N N . ALA A 1 107 ? -10.216 -13.290 -7.564 1.00 97.38 107 ALA A N 1
ATOM 805 C CA . ALA A 1 107 ? -11.618 -13.600 -7.296 1.00 97.38 107 ALA A CA 1
ATOM 806 C C . ALA A 1 107 ? -11.868 -13.873 -5.809 1.00 97.38 107 ALA A C 1
ATOM 808 O O . ALA A 1 107 ? -12.824 -13.353 -5.241 1.00 97.38 107 ALA A O 1
ATOM 809 N N . PHE A 1 108 ? -11.006 -14.647 -5.149 1.00 97.75 108 PHE A N 1
ATOM 810 C CA . PHE A 1 108 ? -11.217 -15.050 -3.760 1.00 97.75 108 PHE A CA 1
ATOM 811 C C . PHE A 1 108 ? -11.345 -13.852 -2.814 1.00 97.75 108 PHE A C 1
ATOM 813 O O . PHE A 1 108 ? -12.261 -13.818 -1.994 1.00 97.75 108 PHE A O 1
ATOM 820 N N . LEU A 1 109 ? -10.466 -12.852 -2.943 1.00 96.19 109 LEU A N 1
ATOM 821 C CA . LEU A 1 109 ? -10.447 -11.693 -2.047 1.00 96.19 109 LEU A CA 1
ATOM 822 C C . LEU A 1 109 ? -11.767 -10.897 -2.041 1.00 96.19 109 LEU A C 1
ATOM 824 O O . LEU A 1 109 ? -12.335 -10.726 -0.962 1.00 96.19 109 LEU A O 1
ATOM 828 N N . PRO A 1 110 ? -12.295 -10.410 -3.180 1.00 96.50 110 PRO A N 1
ATOM 829 C CA . PRO A 1 110 ? -13.539 -9.650 -3.174 1.00 96.50 110 PRO A CA 1
ATOM 830 C C . PRO A 1 110 ? -14.785 -10.512 -2.938 1.00 96.50 110 PRO A C 1
ATOM 832 O O . PRO A 1 110 ? -15.715 -10.053 -2.278 1.00 96.50 110 PRO A O 1
ATOM 835 N N . PHE A 1 111 ? -14.798 -11.774 -3.384 1.00 97.69 111 PHE A N 1
ATOM 836 C CA . PHE A 1 111 ? -15.926 -12.675 -3.123 1.00 97.69 111 PHE A CA 1
ATOM 837 C C . PHE A 1 111 ? -15.977 -13.202 -1.682 1.00 97.69 111 PHE A C 1
ATOM 839 O O . PHE A 1 111 ? -17.000 -13.758 -1.279 1.00 97.69 111 PHE A O 1
ATOM 846 N N . TRP A 1 112 ? -14.923 -13.007 -0.884 1.00 97.06 112 TRP A N 1
ATOM 847 C CA . TRP A 1 112 ? -14.865 -13.459 0.506 1.00 97.06 112 TRP A CA 1
ATOM 848 C C . TRP A 1 112 ? -16.105 -13.046 1.304 1.00 97.06 112 TRP A C 1
ATOM 850 O O . TRP A 1 112 ? -16.782 -13.900 1.872 1.00 97.06 112 TRP A O 1
ATOM 860 N N . TYR A 1 113 ? -16.460 -11.761 1.264 1.00 95.12 113 TYR A N 1
ATOM 861 C CA . TYR A 1 113 ? -17.612 -11.213 1.989 1.00 95.12 113 TYR A CA 1
ATOM 862 C C . TYR A 1 113 ? -18.943 -11.310 1.228 1.00 95.12 113 TYR A C 1
ATOM 864 O O . TYR A 1 113 ? -19.985 -10.956 1.771 1.00 95.12 113 TYR A O 1
ATOM 872 N N . VAL A 1 114 ? -18.931 -11.814 -0.012 1.00 93.38 114 VAL A N 1
ATOM 873 C CA . VAL A 1 114 ? -20.161 -12.234 -0.706 1.00 93.38 114 VAL A CA 1
ATOM 874 C C . VAL A 1 114 ? -20.659 -13.550 -0.109 1.00 93.38 114 VAL A C 1
ATOM 876 O O . VAL A 1 114 ? -21.855 -13.721 0.105 1.00 93.38 114 VAL A O 1
ATOM 879 N N . TYR A 1 115 ? -19.738 -14.472 0.187 1.00 92.75 115 TYR A N 1
ATOM 880 C CA . TYR A 1 115 ? -20.069 -15.805 0.699 1.00 92.75 115 TYR A CA 1
ATOM 881 C C . TYR A 1 115 ? -19.961 -15.936 2.221 1.00 92.75 115 TYR A C 1
ATOM 883 O O . TYR A 1 115 ? -20.536 -16.859 2.799 1.00 92.75 115 TYR A O 1
ATOM 891 N N . ARG A 1 116 ? -19.206 -15.056 2.888 1.00 92.69 116 ARG A N 1
ATOM 892 C CA . ARG A 1 116 ? -19.010 -15.085 4.342 1.00 92.69 116 ARG A CA 1
ATOM 893 C C . ARG A 1 116 ? -19.538 -13.815 4.999 1.00 92.69 116 ARG A C 1
ATOM 895 O O . ARG A 1 116 ? -19.238 -12.719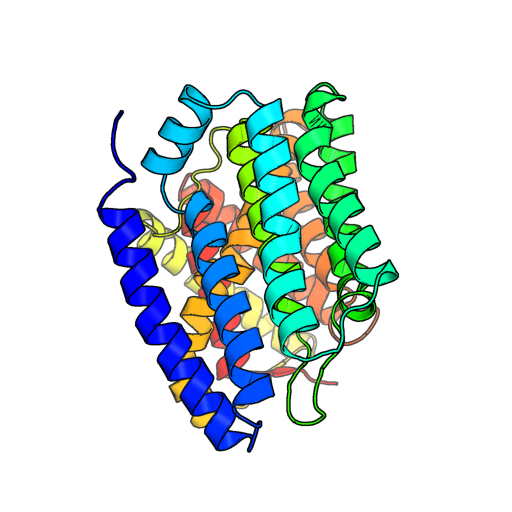 4.533 1.00 92.69 116 ARG A O 1
ATOM 902 N N . PRO A 1 117 ? -20.253 -13.934 6.131 1.00 91.12 117 PRO A N 1
ATOM 903 C CA . PRO A 1 117 ? -20.655 -12.762 6.884 1.00 91.12 117 PRO A CA 1
ATOM 904 C C . PRO A 1 117 ? -19.425 -12.029 7.451 1.00 91.12 117 PRO A C 1
ATOM 906 O O . PRO A 1 117 ? -18.416 -12.672 7.782 1.00 91.12 117 PRO A O 1
ATOM 909 N N . PRO A 1 118 ? -19.510 -10.697 7.610 1.00 92.44 118 PRO A N 1
ATOM 910 C CA . PRO A 1 118 ? -18.451 -9.865 8.170 1.00 92.44 118 PRO A CA 1
ATOM 911 C C . PRO A 1 118 ? -18.338 -10.048 9.694 1.00 92.44 118 PRO A C 1
ATOM 913 O O . PRO A 1 118 ? -18.817 -9.231 10.475 1.00 92.44 118 PRO A O 1
ATOM 916 N N . THR A 1 119 ? -17.730 -11.154 10.125 1.00 93.44 119 THR A N 1
ATOM 917 C CA . THR A 1 119 ? -17.427 -11.445 11.536 1.00 93.44 119 THR A CA 1
ATOM 918 C C . THR A 1 119 ? -15.946 -11.230 11.829 1.00 93.44 119 THR A C 1
ATOM 920 O O . THR A 1 119 ? -15.118 -11.267 10.920 1.00 93.44 119 THR A O 1
ATOM 923 N N . TRP A 1 120 ? -15.585 -11.097 13.108 1.00 90.44 120 TRP A N 1
ATOM 924 C CA . TRP A 1 120 ? -14.181 -10.981 13.520 1.00 90.44 120 TRP A CA 1
ATOM 925 C C . TRP A 1 120 ? -13.318 -12.168 13.052 1.00 90.44 120 TRP A C 1
ATOM 927 O O . TRP A 1 120 ? -12.151 -11.984 12.717 1.00 90.44 120 TRP A O 1
ATOM 937 N N . VAL A 1 121 ? -13.892 -13.377 12.966 1.00 93.69 121 VAL A N 1
ATOM 938 C CA . VAL A 1 121 ? -13.196 -14.568 12.449 1.00 93.69 121 VAL A CA 1
ATOM 939 C C . VAL A 1 121 ? -12.941 -14.431 10.950 1.00 93.69 121 VAL A C 1
ATOM 941 O O . VAL A 1 121 ? -11.819 -14.658 10.498 1.00 93.69 121 VAL A O 1
ATOM 944 N N . SER A 1 122 ? -13.960 -14.027 10.181 1.00 94.69 122 SER A N 1
ATOM 945 C CA . SER A 1 122 ? -13.830 -13.773 8.741 1.00 94.69 122 SER A CA 1
ATOM 946 C C . SER A 1 122 ? -12.790 -12.690 8.456 1.00 94.69 122 SER A C 1
ATOM 948 O O . SER A 1 122 ? -12.009 -12.828 7.516 1.00 94.69 122 SER A O 1
ATOM 950 N N . ASP A 1 123 ? -12.772 -11.637 9.274 1.00 94.75 123 ASP A N 1
ATOM 951 C CA . ASP A 1 123 ? -11.855 -10.505 9.169 1.00 94.75 123 ASP A CA 1
ATOM 952 C C . ASP A 1 123 ? -10.406 -10.930 9.466 1.00 94.75 123 ASP A C 1
ATOM 954 O O . ASP A 1 123 ? -9.503 -10.657 8.676 1.00 94.75 123 ASP A O 1
ATOM 958 N N . ILE A 1 124 ? -10.167 -11.681 10.546 1.00 94.12 124 ILE A N 1
ATOM 959 C CA . ILE A 1 124 ? -8.832 -12.220 10.846 1.00 94.12 124 ILE A CA 1
ATOM 960 C C . ILE A 1 124 ? -8.360 -13.190 9.763 1.00 94.12 124 ILE A C 1
ATOM 962 O O . ILE A 1 124 ? -7.207 -13.106 9.344 1.00 94.12 124 ILE A O 1
ATOM 966 N N . ALA A 1 125 ? -9.225 -14.078 9.272 1.00 96.12 125 ALA A N 1
ATOM 967 C CA . ALA A 1 125 ? -8.853 -15.048 8.247 1.00 96.12 125 ALA A CA 1
ATOM 968 C C . ALA A 1 125 ? -8.380 -14.369 6.949 1.00 96.12 125 ALA A C 1
ATOM 970 O O . ALA A 1 125 ? -7.344 -14.754 6.402 1.00 96.12 125 ALA A O 1
ATOM 971 N N . ILE A 1 126 ? -9.077 -13.323 6.486 1.00 96.31 126 ILE A N 1
ATOM 972 C CA . ILE A 1 126 ? -8.638 -12.583 5.296 1.00 96.31 126 ILE A CA 1
ATOM 973 C C . ILE A 1 126 ? -7.362 -11.770 5.566 1.00 96.31 126 ILE A C 1
ATOM 975 O O . ILE A 1 126 ? -6.485 -11.739 4.705 1.00 96.31 126 ILE A O 1
ATOM 979 N N . LEU A 1 127 ? -7.187 -11.175 6.756 1.00 95.81 127 LEU A N 1
ATOM 980 C CA . LEU A 1 127 ? -5.931 -10.494 7.105 1.00 95.81 127 LEU A CA 1
ATOM 981 C C . LEU A 1 127 ? -4.744 -11.466 7.115 1.00 95.81 127 LEU A C 1
ATOM 983 O O . LEU A 1 127 ? -3.685 -11.141 6.579 1.00 95.81 127 LEU A O 1
ATOM 987 N N . VAL A 1 128 ? -4.921 -12.664 7.680 1.00 96.06 128 VAL A N 1
ATOM 988 C CA . VAL A 1 128 ? -3.900 -13.722 7.687 1.00 96.06 128 VAL A CA 1
ATOM 989 C C . VAL A 1 128 ? -3.556 -14.148 6.264 1.00 96.06 128 VAL A C 1
ATOM 991 O O . VAL A 1 128 ? -2.375 -14.276 5.948 1.00 96.06 128 VAL A O 1
ATOM 994 N N . LEU A 1 129 ? -4.550 -14.300 5.383 1.00 96.81 129 LEU A N 1
ATOM 995 C CA . LEU A 1 129 ? -4.305 -14.595 3.972 1.00 96.81 129 LEU A CA 1
ATOM 996 C C . LEU A 1 129 ? -3.477 -13.493 3.297 1.00 96.81 129 LEU A C 1
ATOM 998 O O . LEU A 1 129 ? -2.501 -13.803 2.618 1.00 96.81 129 LEU A O 1
ATOM 1002 N N . LEU A 1 130 ? -3.823 -12.217 3.495 1.00 97.06 130 LEU A N 1
ATOM 1003 C CA . LEU A 1 130 ? -3.077 -11.092 2.916 1.00 97.06 130 LEU A CA 1
ATOM 1004 C C . LEU A 1 130 ? -1.614 -11.081 3.386 1.00 97.06 130 LEU A C 1
ATOM 1006 O O . LEU A 1 130 ? -0.704 -10.906 2.572 1.00 97.06 130 LEU A O 1
ATOM 1010 N N . VAL A 1 131 ? -1.381 -11.321 4.681 1.00 94.31 131 VAL A N 1
ATOM 1011 C CA . VAL A 1 131 ? -0.031 -11.443 5.252 1.00 94.31 131 VAL A CA 1
ATOM 1012 C C . VAL A 1 131 ? 0.702 -12.646 4.660 1.00 94.31 131 VAL A C 1
ATOM 1014 O O . VAL A 1 131 ? 1.851 -12.513 4.243 1.00 94.31 131 VAL A O 1
ATOM 1017 N N . TRP A 1 132 ? 0.046 -13.802 4.552 1.00 95.12 132 TRP A N 1
ATOM 1018 C CA . TRP A 1 132 ? 0.642 -15.002 3.970 1.00 95.12 132 TRP A CA 1
ATOM 1019 C C . TRP A 1 132 ? 1.042 -14.797 2.504 1.00 95.12 132 TRP A C 1
ATOM 1021 O O . TRP A 1 132 ? 2.176 -15.106 2.141 1.00 95.12 132 TRP A O 1
ATOM 1031 N N . VAL A 1 133 ? 0.177 -14.211 1.667 1.00 96.12 133 VAL A N 1
ATOM 1032 C CA . VAL A 1 133 ? 0.508 -13.896 0.262 1.00 96.12 133 VAL A CA 1
ATOM 1033 C C . VAL A 1 133 ? 1.731 -12.976 0.198 1.00 96.12 133 VAL A C 1
ATOM 1035 O O . VAL A 1 133 ? 2.625 -13.183 -0.623 1.00 96.12 133 VAL A O 1
ATOM 1038 N N . ARG A 1 134 ? 1.809 -11.982 1.092 1.00 91.94 134 ARG A N 1
ATOM 1039 C CA . ARG A 1 134 ? 2.911 -11.015 1.131 1.00 91.94 134 ARG A CA 1
ATOM 1040 C C . ARG A 1 134 ? 4.242 -11.619 1.587 1.00 91.94 134 ARG A C 1
ATOM 1042 O O . ARG A 1 134 ? 5.279 -11.206 1.062 1.00 91.94 134 ARG A O 1
ATOM 1049 N N . LEU A 1 135 ? 4.220 -12.525 2.566 1.00 90.62 135 LEU A N 1
ATOM 1050 C CA . LEU A 1 135 ? 5.419 -13.117 3.174 1.00 90.62 135 LEU A CA 1
ATOM 1051 C C . LEU A 1 135 ? 5.911 -14.379 2.454 1.00 90.62 135 LEU A C 1
ATOM 1053 O O . LEU A 1 135 ? 7.105 -14.649 2.467 1.00 90.62 135 LEU A O 1
ATOM 1057 N N . SER A 1 136 ? 5.026 -15.128 1.793 1.00 92.06 136 SER A N 1
ATOM 1058 C CA . SER A 1 136 ? 5.377 -16.369 1.078 1.00 92.06 136 SER A CA 1
ATOM 1059 C C . SER A 1 136 ? 6.159 -16.153 -0.220 1.00 92.06 136 SER A C 1
ATOM 1061 O O . SER A 1 136 ? 6.611 -17.121 -0.825 1.00 92.06 136 SER A O 1
ATOM 1063 N N . GLY A 1 137 ? 6.290 -14.907 -0.688 1.00 90.69 137 GLY A N 1
ATOM 1064 C CA . GLY A 1 137 ? 6.861 -14.622 -2.005 1.00 90.69 137 GLY A CA 1
ATOM 1065 C C . GLY A 1 137 ? 5.956 -15.069 -3.158 1.00 90.69 137 GLY A C 1
ATOM 1066 O O . GLY A 1 137 ? 6.444 -15.278 -4.263 1.00 90.69 137 GLY A O 1
ATOM 1067 N N . PHE A 1 138 ? 4.642 -15.204 -2.919 1.00 95.94 138 PHE A N 1
ATOM 1068 C CA . PHE A 1 138 ? 3.652 -15.697 -3.887 1.00 95.94 138 PHE A CA 1
ATOM 1069 C C . PHE A 1 138 ? 3.821 -15.100 -5.292 1.00 95.94 138 PHE A C 1
ATOM 1071 O O . PHE A 1 138 ? 3.803 -15.828 -6.283 1.00 95.94 138 PHE A O 1
ATOM 1078 N N . PHE A 1 139 ? 4.025 -13.783 -5.390 1.00 97.00 139 PHE A N 1
ATOM 1079 C CA . PHE A 1 139 ? 4.140 -13.109 -6.683 1.00 97.00 139 PHE A CA 1
ATOM 1080 C C . PHE A 1 139 ? 5.415 -13.453 -7.457 1.00 97.00 139 PHE A C 1
ATOM 1082 O O . PHE A 1 139 ? 5.392 -13.337 -8.680 1.00 97.00 139 PHE A O 1
ATOM 1089 N N . GLY A 1 140 ? 6.480 -13.919 -6.798 1.00 94.38 140 GLY A N 1
ATOM 1090 C CA . GLY A 1 140 ? 7.702 -14.374 -7.469 1.00 94.38 140 GLY A CA 1
ATOM 1091 C C . GLY A 1 140 ? 7.475 -15.635 -8.306 1.00 94.38 140 GLY A C 1
ATOM 1092 O O . GLY A 1 140 ? 8.141 -15.836 -9.315 1.00 94.38 140 GLY A O 1
ATOM 1093 N N . PHE A 1 141 ? 6.471 -16.442 -7.948 1.00 93.12 141 PHE A N 1
ATOM 1094 C CA . PHE A 1 141 ? 6.034 -17.596 -8.742 1.00 93.12 141 PHE A CA 1
ATOM 1095 C C . PHE A 1 141 ? 5.050 -17.225 -9.857 1.00 93.12 141 PHE A C 1
ATOM 1097 O O . PHE A 1 141 ? 4.772 -18.040 -10.729 1.00 93.12 141 PHE A O 1
ATOM 1104 N N . VAL A 1 142 ? 4.491 -16.014 -9.820 1.00 96.00 142 VAL A N 1
ATOM 1105 C CA . VAL A 1 142 ? 3.472 -15.557 -10.771 1.00 96.00 142 VAL A CA 1
ATOM 1106 C C . VAL A 1 142 ? 4.101 -14.720 -11.881 1.00 96.00 142 VAL A C 1
ATOM 1108 O O . VAL A 1 142 ? 3.829 -14.948 -13.060 1.00 96.00 142 VAL A O 1
ATOM 1111 N N . TYR A 1 143 ? 4.930 -13.745 -11.507 1.00 96.44 143 TYR A N 1
ATOM 1112 C CA . TYR A 1 143 ? 5.474 -12.742 -12.412 1.00 96.44 143 TYR A CA 1
ATOM 1113 C C . TYR A 1 143 ? 6.876 -13.127 -12.883 1.00 96.44 143 TYR A C 1
ATOM 1115 O O . TYR A 1 143 ? 7.863 -12.932 -12.179 1.00 96.44 143 TYR A O 1
ATOM 1123 N N . VAL A 1 144 ? 6.957 -13.637 -14.110 1.00 94.12 144 VAL A N 1
ATOM 1124 C CA . VAL A 1 144 ? 8.222 -13.982 -14.775 1.00 94.12 144 VAL A CA 1
ATOM 1125 C C . VAL A 1 144 ? 8.826 -12.744 -15.437 1.00 94.12 144 VAL A C 1
ATOM 1127 O O . VAL A 1 144 ? 8.112 -11.978 -16.090 1.00 94.12 144 VAL A O 1
ATOM 1130 N N . SER A 1 145 ? 10.141 -12.553 -15.291 1.00 94.38 145 SER A N 1
ATOM 1131 C CA . SER A 1 145 ? 10.851 -11.494 -16.012 1.00 94.38 145 SER A CA 1
ATOM 1132 C C . SER A 1 145 ? 11.058 -11.891 -17.482 1.00 94.38 145 SER A C 1
ATOM 1134 O O . SER A 1 145 ? 11.661 -12.934 -17.738 1.00 94.38 145 SER A O 1
ATOM 1136 N N . PRO A 1 146 ? 10.598 -11.082 -18.454 1.00 94.31 146 PRO A N 1
ATOM 1137 C CA . PRO A 1 146 ? 10.726 -11.397 -19.877 1.00 94.31 146 PRO A CA 1
ATOM 1138 C C . PRO A 1 146 ? 12.130 -11.155 -20.443 1.00 94.31 146 PRO A C 1
ATOM 1140 O O . PRO A 1 146 ? 12.407 -11.538 -21.576 1.00 94.31 146 PRO A O 1
ATOM 1143 N N . HIS A 1 147 ? 13.016 -10.492 -19.695 1.00 93.19 147 HIS A N 1
ATOM 1144 C CA . HIS A 1 147 ? 14.369 -10.173 -20.146 1.00 93.19 147 HIS A CA 1
ATOM 1145 C C . HIS A 1 147 ? 15.320 -10.012 -18.949 1.00 93.19 147 HIS A C 1
ATOM 1147 O O . HIS A 1 147 ? 14.912 -9.419 -17.951 1.00 93.19 147 HIS A O 1
ATOM 1153 N N . PRO A 1 148 ? 16.601 -10.423 -19.031 1.00 91.94 148 PRO A N 1
ATOM 1154 C CA . PRO A 1 148 ? 17.550 -10.292 -17.918 1.00 91.94 148 PRO A CA 1
ATOM 1155 C C . PRO A 1 148 ? 17.700 -8.862 -17.369 1.00 91.94 148 PRO A C 1
ATOM 1157 O O . PRO A 1 148 ? 17.838 -8.666 -16.164 1.00 91.94 148 PRO A O 1
ATOM 1160 N N . SER A 1 149 ? 17.625 -7.848 -18.238 1.00 92.25 149 SER A N 1
ATOM 1161 C CA . SER A 1 149 ? 17.698 -6.428 -17.840 1.00 92.25 149 SER A CA 1
ATOM 1162 C C . SER A 1 149 ? 16.420 -5.893 -17.173 1.00 92.25 149 SER A C 1
ATOM 1164 O O . SER A 1 149 ? 16.433 -4.808 -16.575 1.00 92.25 149 SER A O 1
ATOM 1166 N N . VAL A 1 150 ? 15.304 -6.625 -17.273 1.00 91.56 150 VAL A N 1
ATOM 1167 C CA . VAL A 1 150 ? 14.027 -6.261 -16.653 1.00 91.56 150 VAL A CA 1
ATOM 1168 C C . VAL A 1 150 ? 14.039 -6.739 -15.194 1.00 91.56 150 VAL A C 1
ATOM 1170 O O . VAL A 1 150 ? 14.200 -7.934 -14.935 1.00 91.56 150 VAL A O 1
ATOM 1173 N N . PRO A 1 151 ? 13.886 -5.826 -14.217 1.00 87.62 151 PRO A N 1
ATOM 1174 C CA . PRO A 1 151 ? 13.771 -6.215 -12.817 1.00 87.62 151 PRO A CA 1
ATOM 1175 C C . PRO A 1 151 ? 12.478 -7.003 -12.571 1.00 87.62 151 PRO A C 1
ATOM 1177 O O . PRO A 1 151 ? 11.547 -6.939 -13.371 1.00 87.62 151 PRO A O 1
ATOM 1180 N N . SER A 1 152 ? 12.412 -7.718 -11.443 1.00 89.69 152 SER A N 1
ATOM 1181 C CA . SER A 1 152 ? 11.224 -8.495 -11.071 1.00 89.69 152 SER A CA 1
ATOM 1182 C C . SER A 1 152 ? 9.941 -7.658 -11.167 1.00 89.69 152 SER A C 1
ATOM 1184 O O . SER A 1 152 ? 9.877 -6.530 -10.670 1.00 89.69 152 SER A O 1
ATOM 1186 N N . LEU A 1 153 ? 8.919 -8.232 -11.808 1.00 95.44 153 LEU A N 1
ATOM 1187 C CA . LEU A 1 153 ? 7.607 -7.611 -12.012 1.00 95.44 153 LEU A CA 1
ATOM 1188 C C . LEU A 1 153 ? 6.620 -7.930 -10.877 1.00 95.44 153 LEU A C 1
ATOM 1190 O O . LEU A 1 153 ? 5.448 -7.566 -10.951 1.00 95.44 153 LEU A O 1
ATOM 1194 N N . GLU A 1 154 ? 7.093 -8.546 -9.790 1.00 95.81 154 GLU A N 1
ATOM 1195 C CA . GLU A 1 154 ? 6.312 -8.837 -8.580 1.00 95.81 154 GLU A CA 1
ATOM 1196 C C . GLU A 1 154 ? 5.570 -7.623 -8.016 1.00 95.81 154 GLU A C 1
ATOM 1198 O O . GLU A 1 154 ? 4.505 -7.769 -7.412 1.00 95.81 154 GLU A O 1
ATOM 1203 N N . PHE A 1 155 ? 6.115 -6.418 -8.215 1.00 95.19 155 PHE A N 1
ATOM 1204 C CA . PHE A 1 155 ? 5.503 -5.180 -7.742 1.00 95.19 155 PHE A CA 1
ATOM 1205 C C . PHE A 1 155 ? 4.101 -4.954 -8.333 1.00 95.19 155 PHE A C 1
ATOM 1207 O O . PHE A 1 155 ? 3.262 -4.373 -7.650 1.00 95.19 155 PHE A O 1
ATOM 1214 N N . LEU A 1 156 ? 3.812 -5.437 -9.552 1.00 97.12 156 LEU A N 1
ATOM 1215 C CA . LEU A 1 156 ? 2.468 -5.365 -10.141 1.00 97.12 156 LEU A CA 1
ATOM 1216 C C . LEU A 1 156 ? 1.470 -6.174 -9.308 1.00 97.12 156 LEU A C 1
ATOM 1218 O O . LEU A 1 156 ? 0.399 -5.682 -8.963 1.00 97.12 156 LEU A O 1
ATOM 1222 N N . GLY A 1 157 ? 1.858 -7.389 -8.911 1.00 97.38 157 GLY A N 1
ATOM 1223 C CA . GLY A 1 157 ? 1.068 -8.228 -8.015 1.00 97.38 157 GLY A CA 1
ATOM 1224 C C . GLY A 1 157 ? 0.886 -7.603 -6.635 1.00 97.38 157 GLY A C 1
ATOM 1225 O O . GLY A 1 157 ? -0.215 -7.619 -6.089 1.00 97.38 157 GLY A O 1
ATOM 1226 N N . GLN A 1 158 ? 1.940 -6.991 -6.089 1.00 97.00 158 GLN A N 1
ATOM 1227 C CA . GLN A 1 158 ? 1.872 -6.301 -4.799 1.00 97.00 158 GLN A CA 1
ATOM 1228 C C . GLN A 1 158 ? 0.922 -5.094 -4.840 1.00 97.00 158 GLN A C 1
ATOM 1230 O O . GLN A 1 158 ? 0.101 -4.947 -3.938 1.00 97.00 158 GLN A O 1
ATOM 1235 N N . LEU A 1 159 ? 0.979 -4.262 -5.886 1.00 97.44 159 LEU A N 1
ATOM 1236 C CA . LEU A 1 159 ? 0.052 -3.139 -6.073 1.00 97.44 159 LEU A CA 1
ATOM 1237 C C . LEU A 1 159 ? -1.392 -3.622 -6.238 1.00 97.44 159 LEU A C 1
ATOM 1239 O O . LEU A 1 159 ? -2.289 -3.086 -5.580 1.00 97.44 159 LEU A O 1
ATOM 1243 N N . MET A 1 160 ? -1.589 -4.692 -7.012 1.00 97.94 160 MET A N 1
ATOM 1244 C CA . MET A 1 160 ? -2.887 -5.337 -7.179 1.00 97.94 160 MET A CA 1
ATOM 1245 C C . MET A 1 160 ? -3.435 -5.833 -5.836 1.00 97.94 160 MET A C 1
ATOM 1247 O O . MET A 1 160 ? -4.597 -5.566 -5.519 1.0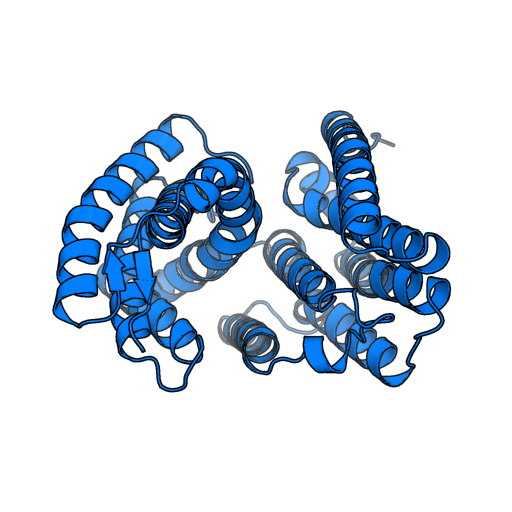0 97.94 160 MET A O 1
ATOM 1251 N N . LEU A 1 161 ? -2.610 -6.489 -5.012 1.00 98.25 161 LEU A N 1
ATOM 1252 C CA . LEU A 1 161 ? -3.004 -6.968 -3.685 1.00 98.25 161 LEU A CA 1
ATOM 1253 C C . LEU A 1 161 ? -3.397 -5.809 -2.767 1.00 98.25 161 LEU A C 1
ATOM 1255 O O . LEU A 1 161 ? -4.429 -5.876 -2.101 1.00 98.25 161 LEU A O 1
ATOM 1259 N N . ILE A 1 162 ? -2.600 -4.735 -2.761 1.00 98.00 162 ILE A N 1
ATOM 1260 C CA . ILE A 1 162 ? -2.875 -3.535 -1.967 1.00 98.00 162 ILE A CA 1
ATOM 1261 C C . ILE A 1 162 ? -4.207 -2.925 -2.401 1.00 98.00 162 ILE A C 1
ATOM 1263 O O . ILE A 1 162 ? -5.073 -2.722 -1.551 1.00 98.00 162 ILE A O 1
ATOM 1267 N N . ARG A 1 163 ? -4.428 -2.667 -3.700 1.00 97.44 163 ARG A N 1
ATOM 1268 C CA . ARG A 1 163 ? -5.702 -2.072 -4.138 1.00 97.44 163 ARG A CA 1
ATOM 1269 C C . ARG A 1 163 ? -6.884 -2.993 -3.862 1.00 97.44 163 ARG A C 1
ATOM 1271 O O . ARG A 1 163 ? -7.949 -2.491 -3.521 1.00 97.44 163 ARG A O 1
ATOM 1278 N N . HIS A 1 164 ? -6.716 -4.312 -3.978 1.00 97.81 164 HIS A N 1
ATOM 1279 C CA . HIS A 1 164 ? -7.775 -5.260 -3.642 1.00 97.81 164 HIS A CA 1
ATOM 1280 C C . HIS A 1 164 ? -8.119 -5.172 -2.168 1.00 97.81 164 HIS A C 1
ATOM 1282 O O . HIS A 1 164 ? -9.278 -4.940 -1.851 1.00 97.81 164 HIS A O 1
ATOM 1288 N N . ALA A 1 165 ? -7.132 -5.272 -1.279 1.00 98.00 165 ALA A N 1
ATOM 1289 C CA . ALA A 1 165 ? -7.359 -5.129 0.153 1.00 98.00 165 ALA A CA 1
ATOM 1290 C C . ALA A 1 165 ? -8.072 -3.804 0.468 1.00 98.00 165 ALA A C 1
ATOM 1292 O O . ALA A 1 165 ? -9.113 -3.809 1.120 1.00 98.00 165 ALA A O 1
ATOM 1293 N N . LEU A 1 166 ? -7.584 -2.681 -0.071 1.00 97.94 166 LEU A N 1
ATOM 1294 C CA . LEU A 1 166 ? -8.212 -1.371 0.112 1.00 97.94 166 LEU A CA 1
ATOM 1295 C C . LEU A 1 166 ? -9.679 -1.367 -0.337 1.00 97.94 166 LEU A C 1
ATOM 1297 O O . LEU A 1 166 ? -10.551 -0.978 0.433 1.00 97.94 166 LEU A O 1
ATOM 1301 N N . LEU A 1 167 ? -9.973 -1.803 -1.563 1.00 97.88 167 LEU A N 1
ATOM 1302 C CA . LEU A 1 167 ? -11.330 -1.766 -2.109 1.00 97.88 167 LEU A CA 1
ATOM 1303 C C . LEU A 1 167 ? -12.264 -2.775 -1.430 1.00 97.88 167 LEU A C 1
ATOM 1305 O O . LEU A 1 167 ? -13.406 -2.424 -1.155 1.00 97.88 167 LEU A O 1
ATOM 1309 N N . VAL A 1 168 ? -11.789 -3.977 -1.088 1.00 97.75 168 VAL A N 1
ATOM 1310 C CA . VAL A 1 168 ? -12.576 -4.956 -0.324 1.00 97.75 168 VAL A CA 1
ATOM 1311 C C . VAL A 1 168 ? -12.967 -4.358 1.022 1.00 97.75 168 VAL A C 1
ATOM 1313 O O . VAL A 1 168 ? -14.147 -4.339 1.364 1.00 97.75 168 VAL A O 1
ATOM 1316 N N . PHE A 1 169 ? -12.011 -3.808 1.772 1.00 97.88 169 PHE A N 1
ATOM 1317 C CA . PHE A 1 169 ? -12.313 -3.268 3.094 1.00 97.88 169 PHE A CA 1
ATOM 1318 C C . PHE A 1 169 ? -13.137 -1.978 3.050 1.00 97.88 169 PHE A C 1
ATOM 1320 O O . PHE A 1 169 ? -13.964 -1.767 3.932 1.00 97.88 169 PHE A O 1
ATOM 1327 N N . LEU A 1 170 ? -12.955 -1.128 2.036 1.00 96.81 170 LEU A N 1
ATOM 1328 C CA . LEU A 1 170 ? -13.659 0.154 1.937 1.00 96.81 170 LEU A CA 1
ATOM 1329 C C . LEU A 1 170 ? -15.044 0.057 1.284 1.00 96.81 170 LEU A C 1
ATOM 1331 O O . LEU A 1 170 ? -15.921 0.816 1.680 1.00 96.81 170 LEU A O 1
ATOM 1335 N N . LEU A 1 171 ? -15.232 -0.807 0.279 1.00 96.38 171 LEU A N 1
ATOM 1336 C CA . LEU A 1 171 ? -16.464 -0.869 -0.525 1.00 96.38 171 LEU A CA 1
ATOM 1337 C C . LEU A 1 171 ? -17.336 -2.089 -0.237 1.00 96.38 171 LEU A C 1
ATOM 1339 O O . LEU A 1 171 ? -18.547 -1.995 -0.370 1.00 96.38 171 LEU A O 1
ATOM 1343 N N . ILE A 1 172 ? -16.734 -3.233 0.098 1.00 96.00 172 ILE A N 1
ATOM 1344 C CA . ILE A 1 172 ? -17.466 -4.498 0.264 1.00 96.00 172 ILE A CA 1
ATOM 1345 C C . ILE A 1 172 ? -17.742 -4.754 1.747 1.00 96.00 172 ILE A C 1
ATOM 1347 O O . ILE A 1 172 ? -18.877 -4.962 2.157 1.00 96.00 172 ILE A O 1
ATOM 1351 N N . ARG A 1 173 ? -16.691 -4.724 2.569 1.00 95.69 173 ARG A N 1
ATOM 1352 C CA . ARG A 1 173 ? 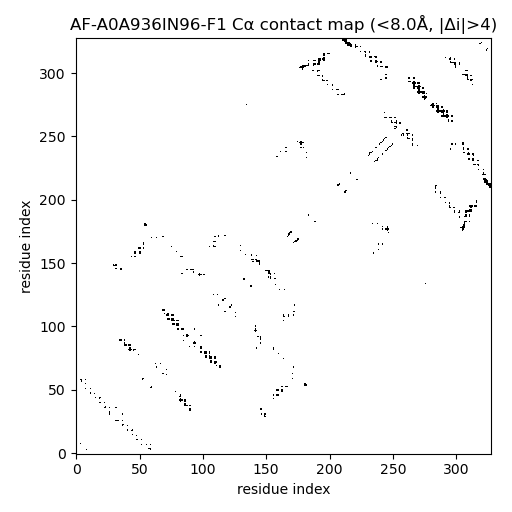-16.774 -4.909 4.024 1.00 95.69 173 ARG A CA 1
ATOM 1353 C C . ARG A 1 173 ? -17.208 -3.637 4.762 1.00 95.69 173 ARG A C 1
ATOM 1355 O O . ARG A 1 173 ? -17.562 -3.718 5.939 1.00 95.69 173 ARG A O 1
ATOM 1362 N N . GLU A 1 174 ? -17.149 -2.492 4.080 1.00 94.31 174 GLU A N 1
ATOM 1363 C CA . GLU A 1 174 ? -17.531 -1.161 4.567 1.00 94.31 174 GLU A CA 1
ATOM 1364 C C . GLU A 1 174 ? -16.910 -0.775 5.921 1.00 94.31 174 GLU A C 1
ATOM 1366 O O . GLU A 1 174 ? -17.593 -0.312 6.837 1.00 94.31 174 GLU A O 1
ATOM 1371 N N . VAL A 1 175 ? -15.598 -0.950 6.084 1.00 94.62 175 VAL A N 1
ATOM 1372 C CA . VAL A 1 175 ? -14.914 -0.513 7.307 1.00 94.62 175 VAL A CA 1
ATOM 1373 C C . VAL A 1 175 ? -14.925 1.016 7.384 1.00 94.62 175 VAL A C 1
ATOM 1375 O O . VAL A 1 175 ? -14.355 1.715 6.541 1.00 94.62 175 VAL A O 1
ATOM 1378 N N . ARG A 1 176 ? -15.581 1.544 8.422 1.00 90.62 176 ARG A N 1
ATOM 1379 C CA . ARG A 1 176 ? -15.749 2.985 8.666 1.00 90.62 176 ARG A CA 1
ATOM 1380 C C . ARG A 1 176 ? -14.726 3.499 9.674 1.00 90.62 176 ARG A C 1
ATOM 1382 O O . ARG A 1 176 ? -14.114 2.734 10.408 1.00 90.62 176 ARG A O 1
ATOM 1389 N N . GLY A 1 177 ? -14.545 4.819 9.713 1.00 88.56 177 GLY A N 1
ATOM 1390 C CA . GLY A 1 177 ? -13.721 5.472 10.739 1.00 88.56 177 GLY A CA 1
ATOM 1391 C C . GLY A 1 177 ? -12.208 5.279 10.591 1.00 88.56 177 GLY A C 1
ATOM 1392 O O . GLY A 1 177 ? -11.465 5.666 11.481 1.00 88.56 177 GLY A O 1
ATOM 1393 N N . THR A 1 178 ? -11.730 4.738 9.467 1.00 92.12 178 THR A N 1
ATOM 1394 C CA . THR A 1 178 ? -10.290 4.539 9.209 1.00 92.12 178 THR A CA 1
ATOM 1395 C C . THR A 1 178 ? -9.528 5.852 8.980 1.00 92.12 178 THR A C 1
ATOM 1397 O O . THR A 1 178 ? -8.299 5.892 9.037 1.00 92.12 178 THR A O 1
ATOM 1400 N N . GLY A 1 179 ? -10.241 6.934 8.646 1.00 92.81 179 GLY A N 1
ATOM 1401 C CA . GLY A 1 179 ? -9.637 8.188 8.189 1.00 92.81 179 GLY A CA 1
ATOM 1402 C C . GLY A 1 179 ? -8.812 8.020 6.906 1.00 92.81 179 GLY A C 1
ATOM 1403 O O . GLY A 1 179 ? -7.840 8.742 6.690 1.00 92.81 179 GLY A O 1
ATOM 1404 N N . PHE A 1 180 ? -9.168 7.036 6.071 1.00 94.75 180 PHE A N 1
ATOM 1405 C CA . PHE A 1 180 ? -8.470 6.728 4.828 1.00 94.75 180 PHE A CA 1
ATOM 1406 C C . PHE A 1 180 ? -8.518 7.871 3.809 1.00 94.75 180 PHE A C 1
ATOM 1408 O O . PHE A 1 180 ? -9.560 8.476 3.547 1.00 94.75 180 PHE A O 1
ATOM 1415 N N . GLY A 1 181 ? -7.376 8.120 3.173 1.00 93.19 181 GLY A N 1
ATOM 1416 C CA . GLY A 1 181 ? -7.251 8.979 2.004 1.00 93.19 181 GLY A CA 1
ATOM 1417 C C . GLY A 1 181 ? -5.795 9.110 1.571 1.00 93.19 181 GLY A C 1
ATOM 1418 O O . GLY A 1 181 ? -4.883 8.870 2.352 1.00 93.19 181 GLY A O 1
ATOM 1419 N N . PHE A 1 182 ? -5.578 9.502 0.320 1.00 93.38 182 PHE A N 1
ATOM 1420 C CA . PHE A 1 182 ? -4.230 9.569 -0.255 1.00 93.38 182 PHE A CA 1
ATOM 1421 C C . PHE A 1 182 ? -3.459 10.833 0.122 1.00 93.38 182 PHE A C 1
ATOM 1423 O O . PHE A 1 182 ? -2.230 10.836 0.086 1.00 93.38 182 PHE A O 1
ATOM 1430 N N . TRP A 1 183 ? -4.166 11.917 0.444 1.00 94.50 183 TRP A N 1
ATOM 1431 C CA . TRP A 1 183 ? -3.549 13.209 0.713 1.00 94.50 183 TRP A CA 1
ATOM 1432 C C . TRP A 1 183 ? -3.865 13.686 2.133 1.00 94.50 183 TRP A C 1
ATOM 1434 O O . TRP A 1 183 ? -5.042 13.911 2.432 1.00 94.50 183 TRP A O 1
ATOM 1444 N N . PRO A 1 184 ? -2.853 13.832 3.009 1.00 96.75 184 PRO A N 1
ATOM 1445 C CA . PRO A 1 184 ? -3.046 14.378 4.347 1.00 96.75 184 PRO A CA 1
ATOM 1446 C C . PRO A 1 184 ? -3.389 15.873 4.311 1.00 96.75 184 PRO A C 1
ATOM 1448 O O . PRO A 1 184 ? -2.813 16.655 3.554 1.00 96.75 184 PRO A O 1
ATOM 1451 N N . SER A 1 185 ? -4.309 16.285 5.177 1.00 97.06 185 SER A N 1
ATOM 1452 C CA . SER A 1 185 ? -4.581 17.686 5.499 1.00 97.06 185 SER A CA 1
ATOM 1453 C C . SER A 1 185 ? -3.409 18.332 6.247 1.00 97.06 185 SER A C 1
ATOM 1455 O O . SER A 1 185 ? -2.559 17.650 6.818 1.00 97.06 185 SER A O 1
ATOM 1457 N N . ALA A 1 186 ? -3.380 19.666 6.318 1.00 97.69 186 ALA A N 1
ATOM 1458 C CA . ALA A 1 186 ? -2.341 20.393 7.057 1.00 97.69 186 ALA A CA 1
ATOM 1459 C C . ALA A 1 186 ? -2.263 19.987 8.545 1.00 97.69 186 ALA A C 1
ATOM 1461 O O . ALA A 1 186 ? -1.177 19.911 9.122 1.00 97.69 186 ALA A O 1
ATOM 1462 N N . ALA A 1 187 ? -3.408 19.686 9.167 1.00 97.88 187 ALA A N 1
ATOM 1463 C CA . ALA A 1 187 ? -3.455 19.214 10.547 1.00 97.88 187 ALA A CA 1
ATOM 1464 C C . ALA A 1 187 ? -2.828 17.818 10.693 1.00 97.88 187 ALA A C 1
ATOM 1466 O O . ALA A 1 187 ? -2.032 17.607 11.607 1.00 97.88 187 ALA A O 1
ATOM 1467 N N . GLU A 1 188 ? -3.129 16.896 9.775 1.00 98.25 188 GLU A N 1
ATOM 1468 C CA . GLU A 1 188 ? -2.553 15.546 9.760 1.00 98.25 188 GLU A CA 1
ATOM 1469 C C . GLU A 1 188 ? -1.051 15.576 9.460 1.00 98.25 188 GLU A C 1
ATOM 1471 O O . GLU A 1 188 ? -0.297 14.867 10.121 1.00 98.25 188 GLU A O 1
ATOM 1476 N N . TRP A 1 189 ? -0.592 16.455 8.560 1.00 98.44 189 TRP A N 1
ATOM 1477 C CA . TRP A 1 189 ? 0.835 16.717 8.340 1.00 98.44 189 TRP A CA 1
ATOM 1478 C C . TRP A 1 189 ? 1.532 17.188 9.610 1.00 98.44 189 TRP A C 1
ATOM 1480 O O . TRP A 1 189 ? 2.557 16.633 10.000 1.00 98.44 189 TRP A O 1
ATOM 1490 N N . ARG A 1 190 ? 0.962 18.183 10.296 1.00 98.50 190 ARG A N 1
ATOM 1491 C CA . ARG A 1 190 ? 1.513 18.704 11.552 1.00 98.50 190 ARG A CA 1
ATOM 1492 C C . ARG A 1 190 ? 1.585 17.618 12.624 1.00 98.50 190 ARG A C 1
ATOM 1494 O O . ARG A 1 190 ? 2.590 17.520 13.323 1.00 98.50 190 ARG A O 1
ATOM 1501 N N . THR A 1 191 ? 0.542 16.804 12.761 1.00 98.56 191 THR A N 1
ATOM 1502 C CA . THR A 1 191 ? 0.530 15.677 13.702 1.00 98.56 191 THR A CA 1
ATOM 1503 C C . THR A 1 191 ? 1.572 14.626 13.325 1.00 98.56 191 THR A C 1
ATOM 1505 O O . THR A 1 191 ? 2.341 14.204 14.187 1.00 98.56 191 THR A O 1
ATOM 1508 N N . GLY A 1 192 ? 1.651 14.256 12.047 1.00 98.44 192 GLY A N 1
ATOM 1509 C CA . GLY A 1 192 ? 2.613 13.282 11.545 1.00 98.44 192 GLY A CA 1
ATOM 1510 C C . GLY A 1 192 ? 4.064 13.722 11.751 1.00 98.44 192 GLY A C 1
ATOM 1511 O O . GLY A 1 192 ? 4.882 12.934 12.222 1.00 98.44 192 GLY A O 1
ATOM 1512 N N . LEU A 1 193 ? 4.369 14.999 11.492 1.00 98.56 193 LEU A N 1
ATOM 1513 C CA . LEU A 1 193 ? 5.686 15.605 11.725 1.00 98.56 193 LEU A CA 1
ATOM 1514 C C . LEU A 1 193 ? 6.069 15.620 13.208 1.00 98.56 193 LEU A C 1
ATOM 1516 O O . LEU A 1 193 ? 7.207 15.306 13.549 1.00 98.56 193 LEU A O 1
ATOM 1520 N N . ARG A 1 194 ? 5.123 15.941 14.100 1.00 98.56 194 ARG A N 1
ATOM 1521 C CA . ARG A 1 194 ? 5.355 15.915 15.554 1.00 98.56 194 ARG A CA 1
ATOM 1522 C C . ARG A 1 194 ? 5.736 14.517 16.032 1.00 98.56 194 ARG A C 1
ATOM 1524 O O . ARG A 1 194 ? 6.736 14.358 16.725 1.00 98.56 194 ARG A O 1
ATOM 1531 N N . TRP A 1 195 ? 4.967 13.503 15.642 1.00 98.62 195 TRP A N 1
ATOM 1532 C CA . TRP A 1 195 ? 5.259 12.123 16.030 1.00 98.6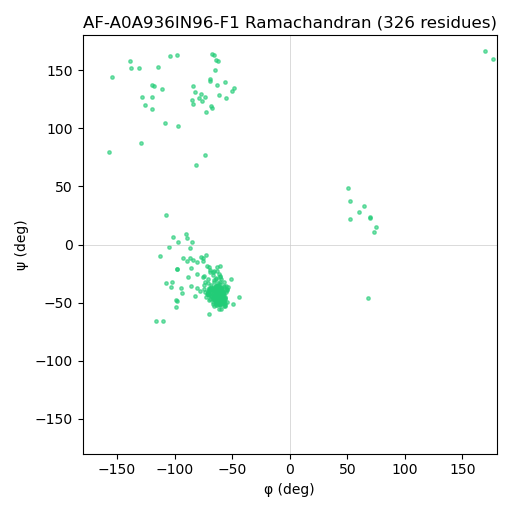2 195 TRP A CA 1
ATOM 1533 C C . TRP A 1 195 ? 6.495 11.561 15.337 1.00 98.62 195 TRP A C 1
ATOM 1535 O O . TRP A 1 195 ? 7.197 10.763 15.945 1.00 98.62 195 TRP A O 1
ATOM 1545 N N . PHE A 1 196 ? 6.811 12.017 14.125 1.00 98.56 196 PHE A N 1
ATOM 1546 C CA . PHE A 1 196 ? 8.074 11.703 13.461 1.00 98.56 196 PHE A CA 1
ATOM 1547 C C . PHE A 1 196 ? 9.270 12.250 14.239 1.00 98.56 196 PHE A C 1
ATOM 1549 O O . PHE A 1 196 ? 10.200 11.496 14.509 1.00 98.56 196 PHE A O 1
ATOM 1556 N N . ALA A 1 197 ? 9.229 13.518 14.660 1.00 98.06 197 ALA A N 1
ATOM 1557 C CA . ALA A 1 197 ? 10.301 14.106 15.456 1.00 98.06 197 ALA A CA 1
ATOM 1558 C C . ALA A 1 197 ? 10.537 13.299 16.743 1.00 98.06 197 ALA A C 1
ATOM 1560 O O . ALA A 1 197 ? 11.666 12.912 17.027 1.00 98.06 197 ALA A O 1
ATOM 1561 N N . LEU A 1 198 ? 9.464 12.958 17.467 1.00 98.06 198 LEU A N 1
ATOM 1562 C CA . LEU A 1 198 ? 9.541 12.110 18.663 1.00 98.06 198 LEU A CA 1
ATOM 1563 C C . LEU A 1 198 ? 10.060 10.698 18.356 1.00 98.06 198 LEU A C 1
ATOM 1565 O O . LEU A 1 198 ? 10.866 10.167 19.118 1.00 98.06 198 LEU A O 1
ATOM 1569 N N . ALA A 1 199 ? 9.630 10.104 17.240 1.00 98.12 199 ALA A N 1
ATOM 1570 C CA . ALA A 1 199 ? 10.088 8.789 16.816 1.00 98.12 199 ALA A CA 1
ATOM 1571 C C . ALA A 1 199 ? 11.597 8.788 16.564 1.00 98.12 199 ALA A C 1
ATOM 1573 O O . ALA A 1 199 ? 12.279 7.890 17.039 1.00 98.12 199 ALA A O 1
ATOM 1574 N N . VAL A 1 200 ? 12.145 9.800 15.885 1.00 96.06 200 VAL A N 1
ATOM 1575 C CA . VAL A 1 200 ? 13.589 9.884 15.604 1.00 96.06 200 VAL A CA 1
ATOM 1576 C C . VAL A 1 200 ? 14.417 9.867 16.891 1.00 96.06 200 VAL A C 1
ATOM 1578 O O . VAL A 1 200 ? 15.395 9.125 16.953 1.00 96.06 200 VAL A O 1
ATOM 1581 N N . PHE A 1 201 ? 14.002 10.591 17.937 1.00 96.19 201 PHE A N 1
ATOM 1582 C CA . PHE A 1 201 ? 14.721 10.617 19.220 1.00 96.19 201 PHE A CA 1
ATOM 1583 C C . PHE A 1 201 ? 14.807 9.254 19.916 1.00 96.19 201 PHE A C 1
ATOM 1585 O O . PHE A 1 201 ? 15.738 9.031 20.684 1.00 96.19 201 PHE A O 1
ATOM 1592 N N . VAL A 1 202 ? 13.870 8.340 19.653 1.00 97.44 202 VAL A N 1
ATOM 1593 C CA . VAL A 1 202 ? 13.865 6.993 20.246 1.00 97.44 202 VAL A CA 1
ATOM 1594 C C . VAL A 1 202 ? 14.447 5.960 19.288 1.00 97.44 202 VAL A C 1
ATOM 1596 O O . VAL A 1 202 ? 15.301 5.161 19.667 1.00 97.44 202 VAL A O 1
ATOM 1599 N N . LEU A 1 203 ? 14.010 5.976 18.031 1.00 97.50 203 LEU A N 1
ATOM 1600 C CA . LEU A 1 203 ? 14.397 4.987 17.034 1.00 97.50 203 LEU A CA 1
ATOM 1601 C C . LEU A 1 203 ? 15.872 5.085 16.680 1.00 97.50 203 LEU A C 1
ATOM 1603 O O . LEU A 1 203 ? 16.499 4.045 16.506 1.00 97.50 203 LEU A O 1
ATOM 1607 N N . LEU A 1 204 ? 16.439 6.290 16.579 1.00 95.00 204 LEU A N 1
ATOM 1608 C CA . LEU A 1 204 ? 17.832 6.444 16.171 1.00 95.00 204 LEU A CA 1
ATOM 1609 C C . LEU A 1 204 ? 18.807 5.859 17.213 1.00 95.00 204 LEU A C 1
ATOM 1611 O O . LEU A 1 204 ? 19.592 4.988 16.825 1.00 95.00 204 LEU A O 1
ATOM 1615 N N . PRO A 1 205 ? 18.741 6.221 18.514 1.00 96.44 205 PRO A N 1
ATOM 1616 C CA . PRO A 1 205 ? 19.608 5.614 19.523 1.00 96.44 205 PRO A CA 1
ATOM 1617 C C . PRO A 1 205 ? 19.423 4.103 19.640 1.00 96.44 205 PRO A C 1
ATOM 1619 O O . PRO A 1 205 ? 20.412 3.384 19.728 1.00 96.44 205 PRO A O 1
ATOM 1622 N N . VAL A 1 206 ? 18.181 3.603 19.588 1.00 97.69 206 VAL A N 1
ATOM 1623 C CA . VAL A 1 206 ? 17.924 2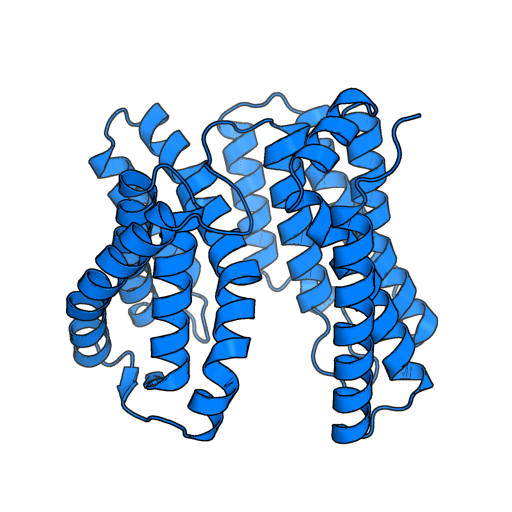.156 19.660 1.00 97.69 206 VAL A CA 1
ATOM 1624 C C . VAL A 1 206 ? 18.507 1.443 18.444 1.00 97.69 206 VAL A C 1
ATOM 1626 O O . VAL A 1 206 ? 19.209 0.451 18.606 1.00 97.69 206 VAL A O 1
ATOM 1629 N N . SER A 1 207 ? 18.272 1.958 17.235 1.00 96.62 207 SER A N 1
ATOM 1630 C CA . SER A 1 207 ? 18.737 1.319 15.998 1.00 96.62 207 SER A CA 1
ATOM 1631 C C . SER A 1 207 ? 20.263 1.275 15.915 1.00 96.62 207 SER A C 1
ATOM 1633 O O . SER A 1 207 ? 20.816 0.277 15.457 1.00 96.62 207 SER A O 1
ATOM 1635 N N . VAL A 1 208 ? 20.953 2.325 16.367 1.00 95.69 208 VAL A N 1
ATOM 1636 C CA . VAL A 1 208 ? 22.423 2.336 16.447 1.00 95.69 208 VAL A CA 1
ATOM 1637 C C . VAL A 1 208 ? 22.908 1.438 17.588 1.00 95.69 208 VAL A C 1
ATOM 1639 O O . VAL A 1 208 ? 23.806 0.627 17.385 1.00 95.69 208 VAL A O 1
ATOM 1642 N N . GLY A 1 209 ? 22.284 1.523 18.766 1.00 96.88 209 GLY A N 1
ATOM 1643 C CA . GLY A 1 209 ? 22.690 0.794 19.969 1.00 96.88 209 GLY A CA 1
ATOM 1644 C C . GLY A 1 209 ? 22.579 -0.726 19.851 1.00 96.88 209 GLY A C 1
ATOM 1645 O O . GLY A 1 209 ? 23.446 -1.436 20.349 1.00 96.88 209 GLY A O 1
ATOM 1646 N N . ILE A 1 210 ? 21.568 -1.242 19.142 1.00 96.50 210 ILE A N 1
ATOM 1647 C CA . ILE A 1 210 ? 21.445 -2.687 18.860 1.00 96.50 210 ILE A CA 1
ATOM 1648 C C . ILE A 1 210 ? 22.254 -3.132 17.629 1.00 96.50 210 ILE A C 1
ATOM 1650 O O . ILE A 1 210 ? 22.178 -4.297 17.226 1.00 96.50 210 ILE A O 1
ATOM 1654 N N . GLY A 1 211 ? 22.984 -2.205 16.999 1.00 94.62 211 GLY A N 1
ATOM 1655 C CA . GLY A 1 211 ? 23.745 -2.450 15.779 1.00 94.62 211 GLY A CA 1
ATOM 1656 C C . GLY A 1 211 ? 22.865 -2.796 14.581 1.00 94.62 211 GLY A C 1
ATOM 1657 O O . GLY A 1 211 ? 23.258 -3.616 13.767 1.00 94.62 211 GLY A O 1
ATOM 1658 N N . PHE A 1 212 ? 21.656 -2.235 14.475 1.00 94.56 212 PHE A N 1
ATOM 1659 C CA . PHE A 1 212 ? 20.799 -2.435 13.302 1.00 94.56 212 PHE A CA 1
ATOM 1660 C C . PHE A 1 212 ? 21.244 -1.565 12.123 1.00 94.56 212 PHE A C 1
ATOM 1662 O O . PHE A 1 212 ? 21.233 -2.010 10.975 1.00 94.56 212 PHE A O 1
ATOM 1669 N N . VAL A 1 213 ? 21.644 -0.320 12.399 1.00 94.44 213 VAL A N 1
ATOM 1670 C CA . VAL A 1 213 ? 22.040 0.646 11.368 1.00 94.44 213 VAL A CA 1
ATOM 1671 C C . VAL A 1 213 ? 23.366 1.325 11.669 1.00 94.44 213 VAL A C 1
ATOM 1673 O O . VAL A 1 213 ? 23.720 1.556 12.824 1.00 94.44 213 VAL A O 1
ATOM 1676 N N . ARG A 1 214 ? 24.056 1.721 10.599 1.00 94.31 214 ARG A N 1
ATOM 1677 C CA . ARG A 1 214 ? 25.221 2.607 10.619 1.00 94.31 214 ARG A CA 1
ATOM 1678 C C . ARG A 1 214 ? 24.918 3.857 9.804 1.00 94.31 214 ARG A C 1
ATOM 1680 O O . ARG A 1 214 ? 24.331 3.757 8.727 1.00 94.31 214 ARG A O 1
ATOM 1687 N N . PHE A 1 215 ? 25.313 5.019 10.320 1.00 94.19 215 PHE A N 1
ATOM 1688 C CA . PHE A 1 215 ? 25.204 6.280 9.589 1.00 94.19 215 PHE A CA 1
ATOM 1689 C C . PHE A 1 215 ? 26.177 6.284 8.409 1.00 94.19 215 PHE A C 1
ATOM 1691 O O . PHE A 1 215 ? 27.385 6.149 8.592 1.00 94.19 215 PHE A O 1
ATOM 1698 N N . GLU A 1 216 ? 25.633 6.408 7.205 1.00 92.31 216 GLU A N 1
ATOM 1699 C CA . GLU A 1 216 ? 26.376 6.408 5.949 1.00 92.31 216 GLU A CA 1
ATOM 1700 C C . GLU A 1 216 ? 25.535 7.124 4.880 1.00 92.31 216 GLU A C 1
ATOM 1702 O O . GLU A 1 216 ? 24.811 6.487 4.108 1.00 92.31 216 GLU A O 1
ATOM 1707 N N . PRO A 1 217 ? 25.538 8.468 4.879 1.00 88.56 217 PRO A N 1
ATOM 1708 C CA . PRO A 1 217 ? 24.731 9.244 3.953 1.00 88.56 217 PRO A CA 1
ATOM 1709 C C . PRO A 1 217 ? 25.244 9.111 2.521 1.00 88.56 217 PRO A C 1
ATOM 1711 O O . PRO A 1 217 ? 26.446 9.122 2.263 1.00 88.56 217 PRO A O 1
ATOM 1714 N N . SER A 1 218 ? 24.315 9.069 1.567 1.00 87.00 218 SER A N 1
ATOM 1715 C CA . SER A 1 218 ? 24.629 9.048 0.139 1.00 87.00 218 SER A CA 1
ATOM 1716 C C . SER A 1 218 ? 24.018 10.257 -0.562 1.00 87.00 218 SER A C 1
ATOM 1718 O O . SER A 1 218 ? 22.810 10.483 -0.500 1.00 87.00 218 SER A O 1
ATOM 1720 N N . THR A 1 219 ? 24.838 11.014 -1.293 1.00 88.88 219 THR A N 1
ATOM 1721 C CA . THR A 1 219 ? 24.378 12.135 -2.133 1.00 88.88 219 THR A CA 1
ATOM 1722 C C . THR A 1 219 ? 23.376 11.676 -3.192 1.00 88.88 219 THR A C 1
ATOM 1724 O O . THR A 1 219 ? 22.371 12.341 -3.435 1.00 88.88 219 THR A O 1
ATOM 1727 N N . ALA A 1 220 ? 23.586 10.491 -3.769 1.00 89.00 220 ALA A N 1
ATOM 1728 C CA . ALA A 1 220 ? 22.637 9.879 -4.692 1.00 89.00 220 ALA A CA 1
ATOM 1729 C C . ALA A 1 220 ? 21.310 9.516 -4.002 1.00 89.00 220 ALA A C 1
ATOM 1731 O O . ALA A 1 220 ? 20.246 9.660 -4.605 1.00 89.00 220 ALA A O 1
ATOM 1732 N N . ALA A 1 221 ? 21.352 9.064 -2.743 1.00 90.12 221 ALA A N 1
ATOM 1733 C CA . ALA A 1 221 ? 20.140 8.792 -1.974 1.00 90.12 221 ALA A CA 1
ATOM 1734 C C . ALA A 1 221 ? 19.385 10.083 -1.620 1.00 90.12 221 ALA A C 1
ATOM 1736 O O . ALA A 1 221 ? 18.163 10.109 -1.741 1.00 90.12 221 ALA A O 1
ATOM 1737 N N . LEU A 1 222 ? 20.097 11.166 -1.287 1.00 91.62 222 LEU A N 1
ATOM 1738 C CA . LEU A 1 222 ? 19.509 12.487 -1.035 1.00 91.62 222 LEU A CA 1
ATOM 1739 C C . LEU A 1 222 ? 18.723 13.001 -2.245 1.00 91.62 222 LEU A C 1
ATOM 1741 O O . LEU A 1 222 ? 17.568 13.392 -2.099 1.00 91.62 222 LEU A O 1
ATOM 1745 N N . TRP A 1 223 ? 19.294 12.916 -3.450 1.00 92.44 223 TRP A N 1
ATOM 1746 C CA . TRP A 1 223 ? 18.589 13.326 -4.671 1.00 92.44 223 TRP A CA 1
ATOM 1747 C C . TRP A 1 223 ? 17.347 12.484 -4.971 1.00 92.44 223 TRP A C 1
ATOM 1749 O O . TRP A 1 223 ? 16.385 12.975 -5.557 1.00 92.44 223 TRP A O 1
ATOM 1759 N N . ARG A 1 224 ? 17.339 11.218 -4.546 1.00 91.88 224 ARG A N 1
ATOM 1760 C CA . ARG A 1 224 ? 16.195 10.310 -4.709 1.00 91.88 224 ARG A CA 1
ATOM 1761 C C . ARG A 1 224 ? 15.175 10.424 -3.576 1.00 91.88 224 ARG A C 1
ATOM 1763 O O . ARG A 1 224 ? 14.077 9.889 -3.722 1.00 91.88 224 ARG A O 1
ATOM 1770 N N . ALA A 1 225 ? 15.491 11.112 -2.478 1.00 94.06 225 ALA A N 1
ATOM 1771 C CA . ALA A 1 225 ? 14.657 11.157 -1.281 1.00 94.06 225 ALA A CA 1
ATOM 1772 C C . ALA A 1 225 ? 13.211 11.625 -1.544 1.00 94.06 225 ALA A C 1
ATOM 1774 O O . ALA A 1 225 ? 12.308 10.969 -1.025 1.00 94.06 225 ALA A O 1
ATOM 1775 N N . PRO A 1 226 ? 12.929 12.645 -2.386 1.00 95.31 226 PRO A N 1
ATOM 1776 C CA . PRO A 1 226 ? 11.547 13.032 -2.692 1.00 95.31 226 PRO A CA 1
ATOM 1777 C C . PRO A 1 226 ? 10.748 11.927 -3.398 1.00 95.31 226 PRO A C 1
ATOM 1779 O O . PRO A 1 226 ? 9.583 11.695 -3.080 1.00 95.31 226 PRO A O 1
ATOM 1782 N N . LEU A 1 227 ? 11.381 11.197 -4.322 1.00 93.00 227 LEU A N 1
ATOM 1783 C CA . LEU A 1 227 ? 10.746 10.082 -5.028 1.00 93.00 227 LEU A CA 1
ATOM 1784 C C . LEU A 1 227 ? 10.529 8.883 -4.096 1.00 93.00 227 LEU A C 1
ATOM 1786 O O . LEU A 1 227 ? 9.464 8.266 -4.110 1.00 93.00 227 LEU A O 1
ATOM 1790 N N . VAL A 1 228 ? 11.519 8.576 -3.251 1.00 94.88 228 VAL A N 1
ATOM 1791 C CA . VAL A 1 228 ? 11.388 7.542 -2.215 1.00 94.88 228 VAL A CA 1
ATOM 1792 C C . VAL A 1 228 ? 10.274 7.916 -1.242 1.00 94.88 228 VAL A C 1
ATOM 1794 O O . VAL A 1 228 ? 9.479 7.053 -0.890 1.00 94.88 228 VAL A O 1
ATOM 1797 N N . PHE A 1 229 ? 10.163 9.189 -0.857 1.00 96.94 229 PHE A N 1
ATOM 1798 C CA . PHE A 1 229 ? 9.084 9.679 -0.009 1.00 96.94 229 PHE A CA 1
ATOM 1799 C C . PHE A 1 229 ? 7.716 9.456 -0.649 1.00 96.94 229 PHE A C 1
ATOM 1801 O O . PHE A 1 229 ? 6.842 8.896 0.002 1.00 96.94 229 PHE A O 1
ATOM 1808 N N . ALA A 1 230 ? 7.542 9.816 -1.922 1.00 96.00 230 ALA A N 1
ATOM 1809 C CA . ALA A 1 230 ? 6.294 9.591 -2.648 1.00 96.00 230 ALA A CA 1
ATOM 1810 C C . ALA A 1 230 ? 5.902 8.102 -2.682 1.00 96.00 230 ALA A C 1
ATOM 1812 O O . ALA A 1 230 ? 4.768 7.752 -2.354 1.00 96.00 230 ALA A O 1
ATOM 1813 N N . GLY A 1 231 ? 6.850 7.216 -3.010 1.00 95.44 231 GLY A N 1
ATOM 1814 C CA . GLY A 1 231 ? 6.618 5.768 -3.005 1.00 95.44 231 GLY A CA 1
ATOM 1815 C C . GLY A 1 231 ? 6.315 5.217 -1.608 1.00 95.44 231 GLY A C 1
ATOM 1816 O O . GLY A 1 231 ? 5.418 4.391 -1.443 1.00 95.44 231 GLY A O 1
ATOM 1817 N N . MET A 1 232 ? 7.013 5.706 -0.580 1.00 97.31 232 MET A N 1
ATOM 1818 C CA . MET A 1 232 ? 6.742 5.323 0.805 1.00 97.31 232 MET A CA 1
ATOM 1819 C C . MET A 1 232 ? 5.374 5.805 1.261 1.00 97.31 232 MET A C 1
ATOM 1821 O O . MET A 1 232 ? 4.643 5.027 1.852 1.00 97.31 232 MET A O 1
ATOM 1825 N N . LEU A 1 233 ? 5.005 7.049 0.970 1.00 97.88 233 LEU A N 1
ATOM 1826 C CA . LEU A 1 233 ? 3.745 7.631 1.411 1.00 97.88 233 LEU A CA 1
ATOM 1827 C C . LEU A 1 233 ? 2.551 6.937 0.753 1.00 97.88 233 LEU A C 1
ATOM 1829 O O . LEU A 1 233 ? 1.637 6.513 1.454 1.00 97.88 233 LEU A O 1
ATOM 1833 N N . TRP A 1 234 ? 2.560 6.810 -0.575 1.00 97.00 234 TRP A N 1
ATOM 1834 C CA . TRP A 1 234 ? 1.391 6.348 -1.323 1.00 97.00 234 TRP A CA 1
ATOM 1835 C C . TRP A 1 234 ? 1.305 4.846 -1.515 1.00 97.00 234 TRP A C 1
ATOM 1837 O O . TRP A 1 234 ? 0.232 4.391 -1.876 1.00 97.00 234 TRP A O 1
ATOM 1847 N N . VAL A 1 235 ? 2.371 4.081 -1.272 1.00 96.56 235 VAL A N 1
ATOM 1848 C CA . VAL A 1 235 ? 2.336 2.619 -1.430 1.00 96.56 235 VAL A CA 1
ATOM 1849 C C . VAL A 1 235 ? 2.550 1.928 -0.093 1.00 96.56 235 VAL A C 1
ATOM 1851 O O . VAL A 1 235 ? 1.632 1.291 0.415 1.00 96.56 235 VAL A O 1
ATOM 1854 N N . VAL A 1 236 ? 3.741 2.072 0.495 1.00 97.19 236 VAL A N 1
ATOM 1855 C CA . VAL A 1 236 ? 4.143 1.295 1.681 1.00 97.19 236 VAL A CA 1
ATOM 1856 C C . VAL A 1 236 ? 3.365 1.736 2.919 1.00 97.19 236 VAL A C 1
ATOM 1858 O O . VAL A 1 236 ? 2.607 0.958 3.489 1.00 97.19 236 VAL A O 1
ATOM 1861 N N . ALA A 1 237 ? 3.489 3.007 3.294 1.00 98.31 237 ALA A N 1
ATOM 1862 C CA . ALA A 1 237 ? 2.835 3.571 4.462 1.00 98.31 237 ALA A CA 1
ATOM 1863 C C . ALA A 1 237 ? 1.312 3.582 4.300 1.00 98.31 237 ALA A C 1
ATOM 1865 O O . ALA A 1 237 ? 0.610 3.261 5.249 1.00 98.31 237 ALA A O 1
ATOM 1866 N N . LEU A 1 238 ? 0.777 3.883 3.108 1.00 98.06 238 LEU A N 1
ATOM 1867 C CA . LEU A 1 238 ? -0.666 3.770 2.861 1.00 98.06 238 LEU A CA 1
ATOM 1868 C C . LEU A 1 238 ? -1.173 2.353 3.172 1.00 98.06 238 LEU A C 1
ATOM 1870 O O . LEU A 1 238 ? -2.135 2.205 3.922 1.00 98.06 238 LEU A O 1
ATOM 1874 N N . ALA A 1 239 ? -0.540 1.324 2.601 1.00 97.69 239 ALA A N 1
ATOM 1875 C CA . ALA A 1 239 ? -0.982 -0.058 2.754 1.00 97.69 239 ALA A CA 1
ATOM 1876 C C . ALA A 1 239 ? -0.820 -0.558 4.193 1.00 97.69 239 ALA A C 1
ATOM 1878 O O . ALA A 1 239 ? -1.761 -1.100 4.775 1.00 97.69 239 ALA A O 1
ATOM 1879 N N . GLU A 1 240 ? 0.359 -0.356 4.776 1.00 98.38 240 GLU A N 1
ATOM 1880 C CA . GLU A 1 240 ? 0.669 -0.858 6.110 1.00 98.38 240 GLU A CA 1
ATOM 1881 C C . GLU A 1 240 ? -0.101 -0.100 7.195 1.00 98.38 240 GLU A C 1
ATOM 1883 O O . GLU A 1 240 ? -0.685 -0.726 8.078 1.00 98.38 240 GLU A O 1
ATOM 1888 N N . GLU A 1 241 ? -0.205 1.230 7.118 1.00 98.56 241 GLU A N 1
ATOM 1889 C CA . GLU A 1 241 ? -1.000 1.980 8.093 1.00 98.56 241 GLU A CA 1
ATOM 1890 C C . GLU A 1 241 ? -2.493 1.697 7.940 1.00 98.56 241 GLU A C 1
ATOM 1892 O O . GLU A 1 241 ? -3.196 1.592 8.944 1.00 98.56 241 GLU A O 1
ATOM 1897 N N . PHE A 1 242 ? -2.995 1.479 6.722 1.00 98.38 242 PHE A N 1
ATOM 1898 C CA . PHE A 1 242 ? -4.365 1.002 6.560 1.00 98.38 242 PHE A CA 1
ATOM 1899 C C . PHE A 1 242 ? -4.577 -0.355 7.239 1.00 98.38 242 PHE A C 1
ATOM 1901 O O . PHE A 1 242 ? -5.500 -0.487 8.038 1.00 98.38 242 PHE A O 1
ATOM 1908 N N . PHE A 1 243 ? -3.698 -1.329 7.000 1.00 98.19 243 PHE A N 1
ATOM 1909 C CA . PHE A 1 243 ? -3.799 -2.661 7.596 1.00 98.19 243 PHE A CA 1
ATOM 1910 C C . PHE A 1 243 ? -3.712 -2.620 9.130 1.00 98.19 243 PHE A C 1
ATOM 1912 O O . PHE A 1 243 ? -4.609 -3.088 9.831 1.00 98.19 243 PHE A O 1
ATOM 1919 N N . PHE A 1 244 ? -2.646 -2.036 9.677 1.00 98.38 244 PHE A N 1
ATOM 1920 C CA . PHE A 1 244 ? -2.378 -2.097 11.112 1.00 98.38 244 PHE A CA 1
ATOM 1921 C C . PHE A 1 244 ? -3.188 -1.074 11.913 1.00 98.38 244 PHE A C 1
ATOM 1923 O O . PHE A 1 244 ? -3.610 -1.375 13.029 1.00 98.38 244 PHE A O 1
ATOM 1930 N N . ARG A 1 245 ? -3.395 0.141 11.387 1.00 98.19 245 ARG A N 1
ATOM 1931 C CA . ARG A 1 245 ? -4.021 1.251 12.134 1.00 98.19 245 ARG A CA 1
ATOM 1932 C C . ARG A 1 245 ? -5.464 1.463 11.708 1.00 98.19 245 ARG A C 1
ATOM 1934 O O . ARG A 1 245 ? -6.294 1.744 12.559 1.00 98.19 245 ARG A O 1
ATOM 1941 N N . GLY A 1 246 ? -5.771 1.294 10.425 1.00 97.31 246 GLY A N 1
ATOM 1942 C CA . GLY A 1 246 ? -7.137 1.390 9.913 1.00 97.31 246 GLY A CA 1
ATOM 1943 C C . GLY A 1 246 ? -8.010 0.179 10.256 1.00 97.31 246 GLY A C 1
ATOM 1944 O O . GLY A 1 246 ? -9.197 0.362 10.502 1.00 97.31 246 GLY A O 1
ATOM 1945 N N . LEU A 1 247 ? -7.443 -1.034 10.296 1.00 97.50 247 LEU A N 1
ATOM 1946 C CA . LEU A 1 247 ? -8.198 -2.270 10.552 1.00 97.50 247 LEU A CA 1
ATOM 1947 C C . LEU A 1 247 ? -7.868 -2.872 11.921 1.00 97.50 247 LEU A C 1
ATOM 1949 O O . LEU A 1 247 ? -8.710 -2.903 12.818 1.00 97.50 247 LEU A O 1
ATOM 1953 N N . LEU A 1 248 ? -6.623 -3.322 12.100 1.00 97.25 248 LEU A N 1
ATOM 1954 C CA . LEU A 1 248 ? -6.248 -4.161 13.236 1.00 97.25 248 LEU A CA 1
ATOM 1955 C C . LEU A 1 248 ? -6.367 -3.434 14.583 1.00 97.25 248 LEU A C 1
ATOM 1957 O O . LEU A 1 248 ? -6.931 -3.984 15.523 1.00 97.25 248 LEU A O 1
ATOM 1961 N N . LEU A 1 249 ? -5.861 -2.203 14.701 1.00 97.62 249 LEU A N 1
ATOM 1962 C CA . LEU A 1 249 ? -5.900 -1.447 15.957 1.00 97.62 249 LEU A CA 1
ATOM 1963 C C . LEU A 1 249 ? -7.339 -1.159 16.447 1.00 97.62 249 LEU A C 1
ATOM 1965 O O . LEU A 1 249 ? -7.611 -1.438 17.620 1.00 97.62 249 LEU A O 1
ATOM 1969 N N . PRO A 1 250 ? -8.273 -0.643 15.621 1.00 96.69 250 PRO A N 1
ATOM 1970 C CA . PRO A 1 250 ? -9.674 -0.492 16.009 1.00 96.69 250 PRO A CA 1
ATOM 1971 C C . PRO A 1 250 ? -10.312 -1.804 16.467 1.00 96.69 250 PRO A C 1
ATOM 1973 O O . PRO A 1 250 ? -10.912 -1.835 17.540 1.00 96.69 250 PRO A O 1
ATOM 1976 N N . TRP A 1 251 ? -10.111 -2.899 15.729 1.00 95.81 251 TRP A N 1
ATOM 1977 C CA . TRP A 1 251 ? -10.658 -4.208 16.094 1.00 95.81 251 TRP A CA 1
ATOM 1978 C C . TRP A 1 251 ? -10.079 -4.744 17.404 1.00 95.81 251 TRP A C 1
ATOM 1980 O O . TRP A 1 251 ? -10.826 -5.137 18.295 1.00 95.81 251 TRP A O 1
ATOM 1990 N N . LEU A 1 252 ? -8.758 -4.668 17.593 1.00 96.38 252 LEU A N 1
ATOM 1991 C CA . LEU A 1 252 ? -8.123 -5.026 18.863 1.00 96.38 252 LEU A CA 1
ATOM 1992 C C . LEU A 1 252 ? -8.645 -4.164 20.018 1.00 96.38 252 LEU A C 1
ATOM 1994 O O . LEU A 1 252 ? -8.815 -4.661 21.131 1.00 96.38 252 LEU A O 1
ATOM 1998 N N . THR A 1 253 ? -8.911 -2.880 19.774 1.00 96.81 253 THR A N 1
ATOM 1999 C CA . THR A 1 253 ? -9.471 -1.973 20.785 1.00 96.81 253 THR A CA 1
ATOM 2000 C C . THR A 1 253 ? -10.889 -2.389 21.165 1.00 96.81 253 THR A C 1
ATOM 2002 O O . THR A 1 253 ? -11.212 -2.432 22.352 1.00 96.81 253 THR A O 1
ATOM 2005 N N . GLU A 1 254 ? -11.712 -2.746 20.181 1.00 94.44 254 GLU A N 1
ATOM 2006 C CA . GLU A 1 254 ? -13.076 -3.230 20.383 1.00 94.44 254 GLU A CA 1
ATOM 2007 C C . GLU A 1 254 ? -13.110 -4.562 21.147 1.00 94.44 254 GLU A C 1
ATOM 2009 O O . GLU A 1 254 ? -13.866 -4.695 22.113 1.00 94.44 254 GLU A O 1
ATOM 2014 N N . TRP A 1 255 ? -12.260 -5.522 20.766 1.00 92.25 255 TRP A N 1
ATOM 2015 C CA . TRP A 1 255 ? -12.217 -6.858 21.371 1.00 92.25 255 TRP A CA 1
ATOM 2016 C C . TRP A 1 255 ? -11.648 -6.843 22.787 1.00 92.25 255 TRP A C 1
ATOM 2018 O O . TRP A 1 255 ? -12.179 -7.501 23.677 1.00 92.25 255 TRP A O 1
ATOM 2028 N N . THR A 1 256 ? -10.571 -6.089 23.020 1.00 94.25 256 THR A N 1
ATOM 2029 C CA . THR A 1 256 ? -9.905 -6.059 24.334 1.00 94.25 256 THR A CA 1
ATOM 2030 C C . THR A 1 256 ? -10.527 -5.057 25.300 1.00 94.25 256 THR A C 1
ATOM 2032 O O . THR A 1 256 ? -10.269 -5.141 26.501 1.00 94.25 256 THR A O 1
ATOM 2035 N N . ARG A 1 257 ? -11.276 -4.067 24.788 1.00 96.00 257 ARG A N 1
ATOM 2036 C CA . ARG A 1 257 ? -11.747 -2.878 25.523 1.00 96.00 257 ARG A CA 1
ATOM 2037 C C . ARG A 1 257 ? -10.623 -2.114 26.241 1.00 96.00 257 ARG A C 1
ATOM 2039 O O . ARG A 1 257 ? -10.878 -1.362 27.178 1.00 96.00 257 ARG A O 1
ATOM 2046 N N . LYS A 1 258 ? -9.370 -2.288 25.803 1.00 96.88 258 LYS A N 1
ATOM 2047 C CA . LYS A 1 258 ? -8.168 -1.693 26.406 1.00 96.88 258 LYS A CA 1
ATOM 2048 C C . LYS A 1 258 ? -7.338 -0.991 25.325 1.00 96.88 258 LYS A C 1
ATOM 2050 O O . LYS A 1 258 ? -6.408 -1.596 24.790 1.00 96.88 258 LYS A O 1
ATOM 2055 N N . PRO A 1 259 ? -7.608 0.295 25.024 1.00 96.12 259 PRO A N 1
ATOM 2056 C CA . PRO A 1 259 ? -6.947 1.014 23.929 1.00 96.12 259 PRO A CA 1
ATOM 2057 C C . PRO A 1 259 ? -5.413 0.991 23.995 1.00 96.12 259 PRO A C 1
ATOM 2059 O O . PRO A 1 259 ? -4.745 0.816 22.980 1.00 96.12 259 PRO A O 1
ATOM 2062 N N . ALA A 1 260 ? -4.839 1.107 25.197 1.00 97.12 260 ALA A N 1
ATOM 2063 C CA . ALA A 1 260 ? -3.389 1.051 25.383 1.00 97.12 260 ALA A CA 1
ATOM 2064 C C . ALA A 1 260 ? -2.803 -0.337 25.062 1.00 97.12 260 ALA A C 1
ATOM 2066 O O . ALA A 1 260 ? -1.757 -0.432 24.422 1.00 97.12 260 ALA A O 1
ATOM 2067 N N . ALA A 1 261 ? -3.494 -1.410 25.461 1.00 97.62 261 ALA A N 1
ATOM 2068 C CA . ALA A 1 261 ? -3.078 -2.778 25.162 1.00 97.62 261 ALA A CA 1
ATOM 2069 C C . ALA A 1 261 ? -3.222 -3.089 23.665 1.00 97.62 261 ALA A C 1
ATOM 2071 O O . ALA A 1 261 ? -2.333 -3.704 23.084 1.00 97.62 261 ALA A O 1
ATOM 2072 N N . ALA A 1 262 ? -4.290 -2.606 23.025 1.00 98.06 262 ALA A N 1
ATOM 2073 C CA . ALA A 1 262 ? -4.491 -2.734 21.584 1.00 98.06 262 ALA A CA 1
ATOM 2074 C C . ALA A 1 262 ? -3.398 -2.009 20.780 1.00 98.06 262 ALA A C 1
ATOM 2076 O O . ALA A 1 262 ? -2.850 -2.575 19.833 1.00 98.06 262 ALA A O 1
ATOM 2077 N N . LEU A 1 263 ? -3.015 -0.793 21.191 1.00 98.50 263 LEU A N 1
ATOM 2078 C CA . LEU A 1 263 ? -1.894 -0.069 20.588 1.00 98.50 263 LEU A CA 1
ATOM 2079 C C . LEU A 1 263 ? -0.583 -0.847 20.739 1.00 98.50 263 LEU A C 1
ATOM 2081 O O . LEU A 1 263 ? 0.119 -1.043 19.747 1.00 98.50 263 LEU A O 1
ATOM 2085 N N . MET A 1 264 ? -0.282 -1.332 21.945 1.00 98.44 264 MET A N 1
ATOM 2086 C CA . MET A 1 264 ? 0.917 -2.133 22.197 1.00 98.44 264 MET A CA 1
ATOM 2087 C C . MET A 1 264 ? 0.941 -3.389 21.317 1.00 98.44 264 MET A C 1
ATOM 2089 O O . MET A 1 264 ? 1.910 -3.624 20.601 1.00 98.44 264 MET A O 1
ATOM 2093 N N . LEU A 1 265 ? -0.152 -4.154 21.301 1.00 98.31 265 LEU A N 1
ATOM 2094 C CA . LEU A 1 265 ? -0.256 -5.391 20.534 1.00 98.31 265 LEU A CA 1
ATOM 2095 C C . LEU A 1 265 ? -0.157 -5.146 19.023 1.00 98.31 265 LEU A C 1
ATOM 2097 O O . LEU A 1 265 ? 0.608 -5.832 18.354 1.00 98.31 265 LEU A O 1
ATOM 2101 N N . SER A 1 266 ? -0.857 -4.144 18.481 1.00 98.31 266 SER A N 1
ATOM 2102 C CA . SER A 1 266 ? -0.746 -3.793 17.054 1.00 98.31 266 SER A CA 1
ATOM 2103 C C . SER A 1 266 ? 0.679 -3.381 16.662 1.00 98.31 266 SER A C 1
ATOM 2105 O O . SER A 1 266 ? 1.134 -3.709 15.568 1.00 98.31 266 SER A O 1
ATOM 2107 N N . SER A 1 267 ? 1.411 -2.726 17.569 1.00 98.75 267 SER A N 1
ATOM 2108 C CA . SER A 1 267 ? 2.807 -2.325 17.363 1.00 98.75 267 SER A CA 1
ATOM 2109 C C . SER A 1 267 ? 3.749 -3.530 17.391 1.00 98.75 267 SER A C 1
ATOM 2111 O O . SER A 1 267 ? 4.603 -3.661 16.521 1.00 98.75 267 SER A O 1
ATOM 2113 N N . ILE A 1 268 ? 3.552 -4.461 18.329 1.00 98.62 268 ILE A N 1
ATOM 2114 C CA . ILE A 1 268 ? 4.304 -5.724 18.378 1.00 98.62 268 ILE A CA 1
ATOM 2115 C C . ILE A 1 268 ? 4.058 -6.541 17.106 1.00 98.62 268 ILE A C 1
ATOM 2117 O O . ILE A 1 268 ? 5.014 -6.999 16.487 1.00 98.62 268 ILE A O 1
ATOM 2121 N N . LEU A 1 269 ? 2.801 -6.681 16.676 1.00 98.12 269 LEU A N 1
ATOM 2122 C CA . LEU A 1 269 ? 2.448 -7.405 15.451 1.00 98.12 269 LEU A CA 1
ATOM 2123 C C . LEU A 1 269 ? 3.054 -6.753 14.203 1.00 98.12 269 LEU A C 1
ATOM 2125 O O . LEU A 1 269 ? 3.516 -7.464 13.312 1.00 98.12 269 LEU A O 1
ATOM 2129 N N . PHE A 1 270 ? 3.120 -5.419 14.164 1.00 98.31 270 PHE A N 1
ATOM 2130 C CA . PHE A 1 270 ? 3.853 -4.699 13.126 1.00 98.31 270 PHE A CA 1
ATOM 2131 C C . PHE A 1 270 ? 5.336 -5.092 13.124 1.00 98.31 270 PHE A C 1
ATOM 2133 O O . PHE A 1 270 ? 5.873 -5.417 12.072 1.00 98.31 270 PHE A O 1
ATOM 2140 N N . GLY A 1 271 ? 5.994 -5.151 14.285 1.00 98.00 271 GLY A N 1
ATOM 2141 C CA . GLY A 1 271 ? 7.376 -5.634 14.389 1.00 98.00 271 GLY A CA 1
ATOM 2142 C C . GLY A 1 271 ? 7.557 -7.089 13.945 1.00 98.00 271 GLY A C 1
ATOM 2143 O O . GLY A 1 271 ? 8.457 -7.393 13.165 1.00 98.00 271 GLY A O 1
ATOM 2144 N N . VAL A 1 272 ? 6.667 -7.987 14.377 1.00 97.19 272 VAL A N 1
ATOM 2145 C CA . VAL A 1 272 ? 6.684 -9.416 14.008 1.00 97.19 272 VAL A CA 1
ATOM 2146 C C . VAL A 1 272 ? 6.576 -9.609 12.494 1.00 97.19 272 VAL A C 1
ATOM 2148 O O . VAL A 1 272 ? 7.300 -10.431 11.934 1.00 97.19 272 VAL A O 1
ATOM 2151 N N . ALA A 1 273 ? 5.746 -8.816 11.810 1.00 95.19 273 ALA A N 1
ATOM 2152 C CA . ALA A 1 273 ? 5.611 -8.871 10.352 1.00 95.19 273 ALA A CA 1
ATOM 2153 C C . ALA A 1 273 ? 6.926 -8.567 9.602 1.00 95.19 273 ALA A C 1
ATOM 2155 O O . ALA A 1 273 ? 7.078 -8.946 8.443 1.00 95.19 273 ALA A O 1
ATOM 2156 N N . HIS A 1 274 ? 7.895 -7.932 10.267 1.00 95.19 274 HIS A N 1
ATOM 2157 C CA . HIS A 1 274 ? 9.188 -7.561 9.698 1.00 95.19 274 HIS A CA 1
ATOM 2158 C C . HIS A 1 274 ? 10.319 -8.562 9.996 1.00 95.19 274 HIS A C 1
ATOM 2160 O O . HIS A 1 274 ? 11.444 -8.356 9.534 1.00 95.19 274 HIS A O 1
ATOM 2166 N N . LEU A 1 275 ? 10.040 -9.675 10.690 1.00 95.31 275 LEU A N 1
ATOM 2167 C CA . LEU A 1 275 ? 11.042 -10.702 11.016 1.00 95.31 275 LEU A CA 1
ATOM 2168 C C . LEU A 1 275 ? 11.688 -11.364 9.791 1.00 95.31 275 LEU A C 1
ATOM 2170 O O . LEU A 1 275 ? 12.822 -11.815 9.896 1.00 95.31 275 LEU A O 1
ATOM 2174 N N . TRP A 1 276 ? 10.993 -11.423 8.651 1.00 91.12 276 TRP A N 1
ATOM 2175 C CA . TRP A 1 276 ? 11.491 -12.010 7.393 1.00 91.12 276 TRP A CA 1
ATOM 2176 C C . TRP A 1 276 ? 12.234 -11.009 6.494 1.00 91.12 276 TRP A C 1
ATOM 2178 O O . TRP A 1 276 ? 12.571 -11.313 5.350 1.00 91.12 276 TRP A O 1
ATOM 2188 N N . SER A 1 277 ? 12.465 -9.783 6.963 1.00 87.50 277 SER A N 1
ATOM 2189 C CA . SER A 1 277 ? 13.125 -8.763 6.153 1.00 87.50 277 SER A CA 1
ATOM 2190 C C . SER A 1 277 ? 14.619 -9.057 6.007 1.00 87.50 277 SER A C 1
ATOM 2192 O O . SER A 1 277 ? 15.380 -8.930 6.968 1.00 87.50 277 SER A O 1
ATOM 2194 N N . ARG A 1 278 ? 15.046 -9.356 4.774 1.00 83.94 278 ARG A N 1
ATOM 2195 C CA . ARG A 1 278 ? 16.431 -9.658 4.344 1.00 83.94 278 ARG A CA 1
ATOM 2196 C C . ARG A 1 278 ? 17.007 -10.969 4.883 1.00 83.94 278 ARG A C 1
ATOM 2198 O O . ARG A 1 278 ? 17.579 -11.721 4.108 1.00 83.94 278 ARG A O 1
ATOM 2205 N N . GLU A 1 279 ? 16.843 -11.229 6.169 1.00 86.50 279 GLU A N 1
ATOM 2206 C CA . GLU A 1 279 ? 17.281 -12.434 6.872 1.00 86.50 279 GLU A CA 1
ATO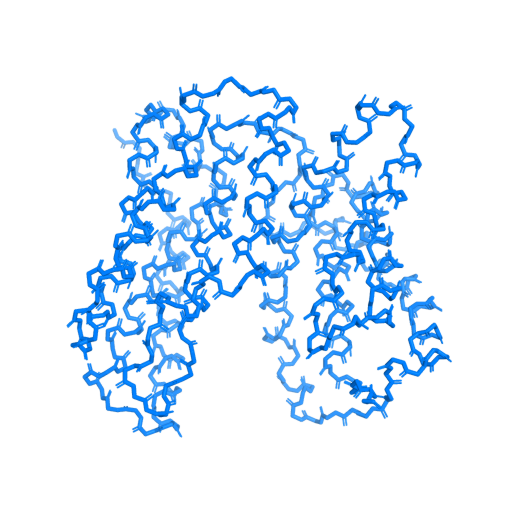M 2207 C C . GLU A 1 279 ? 16.189 -12.876 7.850 1.00 86.50 279 GLU A C 1
ATOM 2209 O O . GLU A 1 279 ? 15.350 -12.065 8.244 1.00 86.50 279 GLU A O 1
ATOM 2214 N N . PHE A 1 280 ? 16.181 -14.154 8.235 1.00 88.50 280 PHE A N 1
ATOM 2215 C CA . PHE A 1 280 ? 15.246 -14.664 9.234 1.00 88.50 280 PHE A CA 1
ATOM 2216 C C . PHE A 1 280 ? 15.989 -15.428 10.342 1.00 88.50 280 PHE A C 1
ATOM 2218 O O . PHE A 1 280 ? 16.720 -16.367 10.021 1.00 88.50 280 PHE A O 1
ATOM 2225 N N . PRO A 1 281 ? 15.773 -15.089 11.630 1.00 92.75 281 PRO A N 1
ATOM 2226 C CA . PRO A 1 281 ? 14.954 -13.977 12.125 1.00 92.75 281 PRO A CA 1
ATOM 2227 C C . PRO A 1 281 ? 15.723 -12.642 12.168 1.00 92.75 281 PRO A C 1
ATOM 2229 O O . PRO A 1 281 ? 16.713 -12.513 12.889 1.00 92.75 281 PRO A O 1
ATOM 2232 N N . ASN A 1 282 ? 15.210 -11.596 11.509 1.00 94.81 282 ASN A N 1
ATOM 2233 C CA . ASN A 1 282 ? 15.712 -10.227 11.673 1.00 94.81 282 ASN A CA 1
ATOM 2234 C C . ASN A 1 282 ? 15.124 -9.567 12.933 1.00 94.81 282 ASN A C 1
ATOM 2236 O O . ASN A 1 282 ? 14.297 -8.651 12.877 1.00 94.81 282 ASN A O 1
ATOM 2240 N N . TRP A 1 283 ? 15.529 -10.067 14.101 1.00 95.81 283 TRP A N 1
ATOM 2241 C CA . TRP A 1 283 ? 15.020 -9.602 15.394 1.00 95.81 283 TRP A CA 1
ATOM 2242 C C . TRP A 1 283 ? 15.340 -8.122 15.655 1.00 95.81 283 TRP A C 1
ATOM 2244 O O . TRP A 1 283 ? 14.527 -7.417 16.254 1.00 95.81 283 TRP A O 1
ATOM 2254 N N . ARG A 1 284 ? 16.488 -7.628 15.161 1.00 96.12 284 ARG A N 1
ATOM 2255 C CA . ARG A 1 284 ? 16.885 -6.215 15.281 1.00 96.12 284 ARG A CA 1
ATOM 2256 C C . ARG A 1 284 ? 15.870 -5.316 14.593 1.00 96.12 284 ARG A C 1
ATOM 2258 O O . ARG A 1 284 ? 15.370 -4.368 15.199 1.00 96.12 284 ARG A O 1
ATOM 2265 N N . PHE A 1 285 ? 15.520 -5.646 13.350 1.00 96.25 285 PHE A N 1
ATOM 2266 C CA . PHE A 1 285 ? 14.521 -4.883 12.624 1.00 96.25 285 PHE A CA 1
ATOM 2267 C C . PHE A 1 285 ? 13.135 -5.026 13.244 1.00 96.25 285 PHE A C 1
ATOM 2269 O O . PHE A 1 285 ? 12.426 -4.033 13.334 1.00 96.25 285 PHE A O 1
ATOM 2276 N N . ALA A 1 286 ? 12.765 -6.213 13.731 1.00 97.56 286 ALA A N 1
ATOM 2277 C CA . ALA A 1 286 ? 11.476 -6.416 14.388 1.00 97.56 286 ALA A CA 1
ATOM 2278 C C . ALA A 1 286 ? 11.293 -5.513 15.622 1.00 97.56 286 ALA A C 1
ATOM 2280 O O . ALA A 1 286 ? 10.225 -4.925 15.789 1.00 97.56 286 ALA A O 1
ATOM 2281 N N . ILE A 1 287 ? 12.333 -5.331 16.448 1.00 97.94 287 ILE A N 1
ATOM 2282 C CA . ILE A 1 287 ? 12.298 -4.401 17.593 1.00 97.94 287 ILE A CA 1
ATOM 2283 C C . ILE A 1 287 ? 12.128 -2.955 17.114 1.00 97.94 287 ILE A C 1
ATOM 2285 O O . ILE A 1 287 ? 11.243 -2.245 17.594 1.00 97.94 287 ILE A O 1
ATOM 2289 N N . VAL A 1 288 ? 12.945 -2.514 16.151 1.00 98.06 288 VAL A N 1
ATOM 2290 C CA . VAL A 1 288 ? 12.885 -1.140 15.621 1.00 98.06 288 VAL A CA 1
ATOM 2291 C C . VAL A 1 288 ? 11.533 -0.866 14.964 1.00 98.06 288 VAL A C 1
ATOM 2293 O O . VAL A 1 288 ? 10.932 0.178 15.209 1.00 98.06 288 VAL A O 1
ATOM 2296 N N . ALA A 1 289 ? 11.016 -1.816 14.187 1.00 98.12 289 ALA A N 1
ATOM 2297 C CA . ALA A 1 289 ? 9.709 -1.743 13.556 1.00 98.12 289 ALA A CA 1
ATOM 2298 C C . ALA A 1 289 ? 8.583 -1.714 14.598 1.00 98.12 289 ALA A C 1
ATOM 2300 O O . ALA A 1 289 ? 7.663 -0.916 14.452 1.00 98.12 289 ALA A O 1
ATOM 2301 N N . ALA A 1 290 ? 8.656 -2.495 15.682 1.00 98.62 290 ALA A N 1
ATOM 2302 C CA . ALA A 1 290 ? 7.659 -2.434 16.752 1.00 98.62 290 ALA A CA 1
ATOM 2303 C C . ALA A 1 290 ? 7.628 -1.059 17.436 1.00 98.62 290 ALA A C 1
ATOM 2305 O O . ALA A 1 290 ? 6.556 -0.480 17.623 1.00 98.62 290 ALA A O 1
ATOM 2306 N N . LEU A 1 291 ? 8.800 -0.496 17.751 1.00 98.62 291 LEU A N 1
ATOM 2307 C CA . LEU A 1 291 ? 8.904 0.853 18.310 1.00 98.62 291 LEU A CA 1
ATOM 2308 C C . LEU A 1 291 ? 8.380 1.905 17.330 1.00 98.62 291 LEU A C 1
ATOM 2310 O O . LEU A 1 291 ? 7.612 2.782 17.719 1.00 98.62 291 LEU A O 1
ATOM 2314 N N . ALA A 1 292 ? 8.737 1.805 16.050 1.00 98.62 292 ALA A N 1
ATOM 2315 C CA . ALA A 1 292 ? 8.236 2.698 15.012 1.00 98.62 292 ALA A CA 1
ATOM 2316 C C . ALA A 1 292 ? 6.709 2.597 14.905 1.00 98.62 292 ALA A C 1
ATOM 2318 O O . ALA A 1 292 ? 6.005 3.608 14.896 1.00 98.62 292 ALA A O 1
ATOM 2319 N N . GLY A 1 293 ? 6.194 1.370 14.958 1.00 98.69 293 GLY A N 1
ATOM 2320 C CA . GLY A 1 293 ? 4.779 1.072 14.916 1.00 98.69 293 GLY A CA 1
ATOM 2321 C C . GLY A 1 293 ? 3.979 1.682 16.068 1.00 98.69 293 GLY A C 1
ATOM 2322 O O . GLY A 1 293 ? 2.832 2.087 15.852 1.00 98.69 293 GLY A O 1
ATOM 2323 N N . TRP A 1 294 ? 4.586 1.823 17.249 1.00 98.81 294 TRP A N 1
ATOM 2324 C CA . TRP A 1 294 ? 4.000 2.564 18.364 1.00 98.81 294 TRP A CA 1
ATOM 2325 C C . TRP A 1 294 ? 3.810 4.040 18.010 1.00 98.81 294 TRP A C 1
ATOM 2327 O O . TRP A 1 294 ? 2.713 4.576 18.167 1.00 98.81 294 TRP A O 1
ATOM 2337 N N . PHE A 1 295 ? 4.839 4.696 17.466 1.00 98.75 295 PHE A N 1
ATOM 2338 C CA . PHE A 1 295 ? 4.752 6.097 17.041 1.00 98.75 295 PHE A CA 1
ATOM 2339 C C . PHE A 1 295 ? 3.746 6.305 15.907 1.00 98.75 295 PHE A C 1
ATOM 2341 O O . PHE A 1 295 ? 3.001 7.285 15.931 1.00 98.75 295 PHE A O 1
ATOM 2348 N N . TYR A 1 296 ? 3.656 5.369 14.960 1.00 98.69 296 TYR A N 1
ATOM 2349 C CA . TYR A 1 296 ? 2.659 5.424 13.888 1.00 98.69 296 TYR A CA 1
ATOM 2350 C C . TYR A 1 296 ? 1.241 5.305 14.454 1.00 98.69 296 TYR A C 1
ATOM 2352 O O . TYR A 1 296 ? 0.360 6.089 14.104 1.00 98.69 296 TYR A O 1
ATOM 2360 N N . GLY A 1 297 ? 1.028 4.405 15.419 1.00 98.56 297 GLY A N 1
ATOM 2361 C CA . GLY A 1 297 ? -0.247 4.291 16.125 1.00 98.56 297 GLY A CA 1
ATOM 2362 C C . GLY A 1 297 ? -0.590 5.533 16.960 1.00 98.56 297 GLY A C 1
ATOM 2363 O O . GLY A 1 297 ? -1.738 5.972 16.969 1.00 98.56 297 GLY A O 1
ATOM 2364 N N . LYS A 1 298 ? 0.391 6.178 17.604 1.00 98.69 298 LYS A N 1
ATOM 2365 C CA . LYS A 1 298 ? 0.175 7.459 18.300 1.00 98.69 298 LYS A CA 1
ATOM 2366 C C . LYS A 1 298 ? -0.188 8.586 17.326 1.00 98.69 298 LYS A C 1
ATOM 2368 O O . LYS A 1 298 ? -1.078 9.379 17.638 1.00 98.69 298 LYS A O 1
ATOM 2373 N N . ALA A 1 299 ? 0.437 8.629 16.149 1.00 98.62 299 ALA A N 1
ATOM 2374 C CA . ALA A 1 299 ? 0.087 9.562 15.081 1.00 98.62 299 ALA A CA 1
ATOM 2375 C C . ALA A 1 299 ? -1.325 9.319 14.539 1.00 98.62 299 ALA A C 1
ATOM 2377 O O . ALA A 1 299 ? -2.074 10.279 14.375 1.00 98.62 299 ALA A O 1
ATOM 2378 N N . TYR A 1 300 ? -1.714 8.056 14.346 1.00 98.56 300 TYR A N 1
ATOM 2379 C CA . TYR A 1 300 ? -3.074 7.665 13.972 1.00 98.56 300 TYR A CA 1
ATOM 2380 C C . TYR A 1 300 ? -4.109 8.175 14.981 1.00 98.56 300 TYR A C 1
ATOM 2382 O O . TYR A 1 300 ? -5.042 8.883 14.604 1.00 98.56 300 TYR A O 1
ATOM 2390 N N . LEU A 1 301 ? -3.913 7.877 16.271 1.00 97.81 301 LEU A N 1
ATOM 2391 C CA . LEU A 1 301 ? -4.845 8.263 17.335 1.00 97.81 301 LEU A CA 1
ATOM 2392 C C . LEU A 1 301 ? -4.943 9.786 17.493 1.00 97.81 301 LEU A C 1
ATOM 2394 O O . LEU A 1 301 ? -6.036 10.319 17.642 1.00 97.81 301 LEU A O 1
ATOM 2398 N N . ALA A 1 302 ? -3.813 10.497 17.434 1.00 97.94 302 ALA A N 1
ATOM 2399 C CA . ALA A 1 302 ? -3.787 11.956 17.551 1.00 97.94 302 ALA A CA 1
ATOM 2400 C C . ALA A 1 302 ? -4.299 12.675 16.291 1.00 97.94 302 ALA A C 1
ATOM 2402 O O . ALA A 1 302 ? -4.748 13.816 16.372 1.00 97.94 302 ALA A O 1
ATOM 2403 N N . GLY A 1 303 ? -4.171 12.043 15.123 1.00 96.19 303 GLY A N 1
ATOM 2404 C CA . GLY A 1 303 ? -4.583 12.590 13.831 1.00 96.19 303 GLY A CA 1
ATOM 2405 C C . GLY A 1 303 ? -6.002 12.209 13.418 1.00 96.19 303 GLY A C 1
ATOM 2406 O O . GLY A 1 303 ? -6.510 12.783 12.461 1.00 96.19 303 GLY A O 1
ATOM 2407 N N . GLY A 1 304 ? -6.632 11.259 14.116 1.00 94.56 304 GLY A N 1
ATOM 2408 C CA . GLY A 1 304 ? -7.970 10.762 13.797 1.00 94.56 304 GLY A CA 1
ATOM 2409 C C . GLY A 1 304 ? -8.037 9.932 12.510 1.00 94.56 304 GLY A C 1
ATOM 2410 O O . GLY A 1 304 ? -9.097 9.868 11.890 1.00 94.56 304 GLY A O 1
ATOM 2411 N N . GLY A 1 305 ? -6.925 9.333 12.067 1.00 95.19 305 GLY A N 1
ATOM 2412 C CA . GLY A 1 305 ? -6.907 8.587 10.809 1.00 95.19 305 GLY A CA 1
ATOM 2413 C C . GLY A 1 305 ? -5.532 8.163 10.305 1.00 95.19 305 GLY A C 1
ATOM 2414 O O . GLY A 1 305 ? -4.490 8.648 10.755 1.00 95.19 305 GLY A O 1
ATOM 2415 N N . VAL A 1 306 ? -5.530 7.260 9.318 1.00 97.69 306 VAL A N 1
ATOM 2416 C CA . VAL A 1 306 ? -4.302 6.679 8.737 1.00 97.69 306 VAL A CA 1
ATOM 2417 C C . VAL A 1 306 ? -3.377 7.718 8.107 1.00 97.69 306 VAL A C 1
ATOM 2419 O O . VAL A 1 306 ? -2.166 7.538 8.127 1.00 97.69 306 VAL A O 1
ATOM 2422 N N . ARG A 1 307 ? -3.904 8.843 7.611 1.00 98.25 307 ARG A N 1
ATOM 2423 C CA . ARG A 1 307 ? -3.110 9.864 6.905 1.00 98.25 307 ARG A CA 1
ATOM 2424 C C . ARG A 1 307 ? -2.013 10.492 7.761 1.00 98.25 307 ARG A C 1
ATOM 2426 O O . ARG A 1 307 ? -0.921 10.738 7.257 1.00 98.25 307 ARG A O 1
ATOM 2433 N N . ALA A 1 308 ? -2.268 10.718 9.050 1.00 98.31 308 ALA A N 1
ATOM 2434 C CA . ALA A 1 308 ? -1.243 11.229 9.959 1.00 98.31 308 ALA A CA 1
ATOM 2435 C C . ALA A 1 308 ? -0.142 10.185 10.217 1.00 98.31 308 ALA A C 1
ATOM 2437 O O . ALA A 1 308 ? 1.042 10.521 10.211 1.00 98.31 308 ALA A O 1
ATOM 2438 N N . ALA A 1 309 ? -0.525 8.914 10.379 1.00 98.56 309 ALA A N 1
ATOM 2439 C CA . ALA A 1 309 ? 0.418 7.810 10.537 1.00 98.56 309 ALA A CA 1
ATOM 2440 C C . ALA A 1 309 ? 1.267 7.591 9.278 1.00 98.56 309 ALA A C 1
ATOM 2442 O O . ALA A 1 309 ? 2.474 7.391 9.389 1.00 98.56 309 ALA A O 1
ATOM 2443 N N . MET A 1 310 ? 0.669 7.728 8.088 1.00 98.56 310 MET A N 1
ATOM 2444 C CA . MET A 1 310 ? 1.377 7.625 6.811 1.00 98.56 310 MET A CA 1
ATOM 2445 C C . MET A 1 310 ? 2.528 8.625 6.713 1.00 98.56 310 MET A C 1
ATOM 2447 O O . MET A 1 310 ? 3.614 8.261 6.272 1.00 98.56 310 MET A O 1
ATOM 2451 N N . VAL A 1 311 ? 2.313 9.873 7.148 1.00 98.62 311 VAL A N 1
ATOM 2452 C CA . VAL A 1 311 ? 3.359 10.906 7.172 1.00 98.62 311 VAL A CA 1
ATOM 2453 C C . VAL A 1 311 ? 4.501 10.490 8.092 1.00 98.62 311 VAL A C 1
ATOM 2455 O O . VAL A 1 311 ? 5.656 10.498 7.668 1.00 98.62 311 VAL A O 1
ATOM 2458 N N . THR A 1 312 ? 4.195 10.096 9.333 1.00 98.75 312 THR A N 1
ATOM 2459 C CA . THR A 1 312 ? 5.220 9.651 10.290 1.00 98.75 312 THR A CA 1
ATOM 2460 C C . THR A 1 312 ? 6.016 8.472 9.737 1.00 98.75 312 THR A C 1
ATOM 2462 O O . THR A 1 312 ? 7.245 8.497 9.754 1.00 98.75 312 THR A O 1
ATOM 2465 N N . HIS A 1 313 ? 5.326 7.470 9.201 1.00 98.69 313 HIS A N 1
ATOM 2466 C CA . HIS A 1 313 ? 5.933 6.266 8.653 1.00 98.69 313 HIS A CA 1
ATOM 2467 C C . HIS A 1 313 ? 6.808 6.572 7.432 1.00 98.69 313 HIS A C 1
ATOM 2469 O O . HIS A 1 313 ? 7.994 6.233 7.420 1.00 98.69 313 HIS A O 1
ATOM 2475 N N . ALA A 1 314 ? 6.282 7.289 6.439 1.00 98.50 314 ALA A N 1
ATOM 2476 C CA . ALA A 1 314 ? 7.036 7.619 5.235 1.00 98.50 314 ALA A CA 1
ATOM 2477 C C . ALA A 1 314 ? 8.310 8.420 5.547 1.00 98.50 314 ALA A C 1
ATOM 2479 O O . ALA A 1 314 ? 9.363 8.135 4.976 1.00 98.50 314 ALA A O 1
ATOM 2480 N N . LEU A 1 315 ? 8.248 9.369 6.488 1.00 98.44 315 LEU A N 1
ATOM 2481 C CA . LEU A 1 315 ? 9.417 10.144 6.909 1.00 98.44 315 LEU A CA 1
ATOM 2482 C C . LEU A 1 315 ? 10.469 9.280 7.613 1.00 98.44 315 LEU A C 1
ATOM 2484 O O . LEU A 1 315 ? 11.647 9.387 7.275 1.00 98.44 315 LEU A O 1
ATOM 2488 N N . VAL A 1 316 ? 10.067 8.389 8.531 1.00 97.88 316 VAL A N 1
ATOM 2489 C CA . VAL A 1 316 ? 11.002 7.440 9.168 1.00 97.88 316 VAL A CA 1
ATOM 2490 C C . VAL A 1 316 ? 11.719 6.600 8.106 1.00 97.88 316 VAL A C 1
ATOM 2492 O O . VAL A 1 316 ? 12.948 6.511 8.123 1.00 97.88 316 VAL A O 1
ATOM 2495 N N . ASN A 1 317 ? 10.981 6.056 7.133 1.00 96.62 317 ASN A N 1
ATOM 2496 C CA . ASN A 1 317 ? 11.563 5.219 6.081 1.00 96.62 317 ASN A CA 1
ATOM 2497 C C . ASN A 1 317 ? 12.504 5.993 5.153 1.00 96.62 317 ASN A C 1
ATOM 2499 O O . ASN A 1 317 ? 13.527 5.452 4.731 1.00 96.62 317 ASN A O 1
ATOM 2503 N N . VAL A 1 318 ? 12.184 7.248 4.829 1.00 96.00 318 VAL A N 1
ATOM 2504 C CA . VAL A 1 318 ? 13.047 8.096 3.996 1.00 96.00 318 VAL A CA 1
ATOM 2505 C C . VAL A 1 318 ? 14.327 8.461 4.726 1.00 96.00 318 VAL A C 1
ATOM 2507 O O . VAL A 1 318 ? 15.393 8.330 4.130 1.00 96.00 318 VAL A O 1
ATOM 2510 N N . ILE A 1 319 ? 14.261 8.849 6.004 1.00 94.00 319 ILE A N 1
ATOM 2511 C CA . ILE A 1 319 ? 15.470 9.112 6.795 1.00 94.00 319 ILE A CA 1
ATOM 2512 C C . ILE A 1 319 ? 16.350 7.869 6.839 1.00 94.00 319 ILE A C 1
ATOM 2514 O O . ILE A 1 319 ? 17.534 7.945 6.510 1.00 94.00 319 ILE A O 1
ATOM 2518 N N . TRP A 1 320 ? 15.765 6.715 7.163 1.00 92.06 320 TRP A N 1
ATOM 2519 C CA . TRP A 1 320 ? 16.498 5.457 7.200 1.00 92.06 320 TRP A CA 1
ATOM 2520 C C . TRP A 1 320 ? 17.189 5.160 5.862 1.00 92.06 320 TRP A C 1
ATOM 2522 O O . TRP A 1 320 ? 18.394 4.940 5.835 1.00 92.06 320 TRP A O 1
ATOM 2532 N N . LYS A 1 321 ? 16.464 5.230 4.739 1.00 92.19 321 LYS A N 1
ATOM 2533 C CA . LYS A 1 321 ? 17.006 4.915 3.404 1.00 92.19 321 LYS A CA 1
ATOM 2534 C C . LYS A 1 321 ? 17.981 5.948 2.844 1.00 92.19 321 LYS A C 1
ATOM 2536 O O . LYS A 1 321 ? 18.697 5.628 1.900 1.00 92.19 321 LYS A O 1
ATOM 2541 N N . THR A 1 322 ? 17.978 7.166 3.374 1.00 93.62 322 THR A N 1
ATOM 2542 C CA . THR A 1 322 ? 18.814 8.264 2.869 1.00 93.62 322 THR A CA 1
ATOM 2543 C C . THR A 1 322 ? 20.132 8.377 3.626 1.00 93.62 322 THR A C 1
ATOM 2545 O O . THR A 1 322 ? 21.164 8.670 3.024 1.00 93.62 322 THR A O 1
ATOM 2548 N N . PHE A 1 323 ? 20.099 8.144 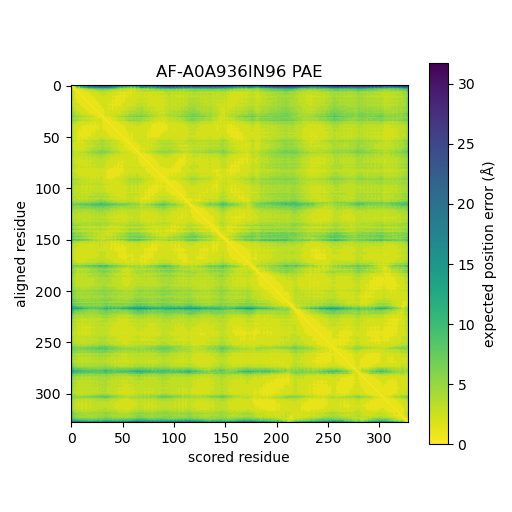4.940 1.00 93.81 323 PHE A N 1
ATOM 2549 C CA . PHE A 1 323 ? 21.215 8.449 5.835 1.00 93.81 323 PHE A CA 1
ATOM 2550 C C . PHE A 1 323 ? 21.896 7.217 6.435 1.00 93.81 323 PHE A C 1
ATOM 2552 O O . PHE A 1 323 ? 22.941 7.364 7.066 1.00 93.81 323 PHE A O 1
ATOM 2559 N N . PHE A 1 324 ? 21.326 6.021 6.282 1.00 94.31 324 PHE A N 1
ATOM 2560 C CA . PHE A 1 324 ? 21.804 4.840 6.989 1.00 94.31 324 PHE A CA 1
ATOM 2561 C C . PHE A 1 324 ? 21.858 3.593 6.108 1.00 94.31 324 PHE A C 1
ATOM 2563 O O . PHE A 1 324 ? 21.043 3.385 5.207 1.00 94.31 324 PHE A O 1
ATOM 2570 N N . VAL A 1 325 ? 22.779 2.700 6.457 1.00 92.12 325 VAL A N 1
ATOM 2571 C CA . VAL A 1 325 ? 22.863 1.333 5.936 1.00 92.12 325 VAL A CA 1
ATOM 2572 C C . VAL A 1 325 ? 22.598 0.332 7.055 1.00 92.12 325 VAL A C 1
ATOM 2574 O O . VAL A 1 325 ? 22.830 0.622 8.226 1.00 92.12 325 VAL A O 1
ATOM 2577 N N . VAL A 1 326 ? 22.092 -0.849 6.702 1.00 89.19 326 VAL A N 1
ATOM 2578 C CA . VAL A 1 326 ? 21.870 -1.935 7.670 1.00 89.19 326 VAL A CA 1
ATOM 2579 C C . VAL A 1 326 ? 23.180 -2.673 7.887 1.00 89.19 326 VAL A C 1
ATOM 2581 O O . VAL A 1 326 ? 23.838 -3.047 6.913 1.00 89.19 326 VAL A O 1
ATOM 2584 N N . VAL A 1 327 ? 23.538 -2.877 9.148 1.00 87.19 327 VAL A N 1
ATOM 2585 C CA . VAL A 1 327 ? 24.694 -3.688 9.535 1.00 87.19 327 VAL A CA 1
ATOM 2586 C C . VAL A 1 327 ? 24.303 -5.159 9.385 1.00 87.19 327 VAL A C 1
ATOM 2588 O O . VAL A 1 327 ? 23.223 -5.549 9.827 1.00 87.19 327 VAL A O 1
ATOM 2591 N N . ARG A 1 328 ? 25.140 -5.932 8.687 1.00 75.31 328 ARG A N 1
ATOM 2592 C CA . ARG A 1 328 ? 24.967 -7.382 8.527 1.00 75.31 328 ARG A CA 1
ATOM 2593 C C . ARG A 1 328 ? 25.468 -8.106 9.769 1.00 75.31 328 ARG A C 1
ATOM 2595 O O . ARG A 1 328 ? 26.505 -7.653 10.300 1.00 75.31 328 ARG A O 1
#

Secondary structure (DSSP, 8-state):
-PPPPHHHHHHHHHHHHHHHHHHHHHHHHTT--HHHHHHHHHHHHHHHHHHHHHH-HHHHHHHHHHS-HHHHHHHHHHHHHHHHHHHHHHHT---HHHHHHHHHHHHHHHHHHHHS---HHHHHHHHHHHHHHHHTTGGGGT---SSTTSPPTHHHHHHHHHHHHHHIIIIIS---S----SS--HHHHHHHHHHHHHHHHHHHHHHHHTTSEEE---HHHHHHHHHHHHHIIIIIIHHHHIIIIIIIHHHHHHHHS-HHHHHHHHHHHHHHHTTTSSSTT-HHHHHHHHHHHHHHHHHHHHHTSHHHHHHHHHHHHHHHHHHEEE--

Solvent-accessible surface area (backbone atoms only — not comparable to full-atom values): 16731 Å² total; per-residue (Å²): 132,87,72,81,55,64,68,58,56,49,51,42,52,54,49,40,55,53,49,48,52,50,45,52,52,52,24,62,78,50,72,45,54,65,70,50,40,50,24,43,38,52,16,50,47,49,47,50,51,59,42,47,48,71,56,36,66,71,56,46,52,54,46,59,77,73,39,53,68,66,56,48,21,52,52,47,19,54,61,52,40,47,35,54,52,42,24,22,58,52,49,71,61,65,47,70,68,33,51,51,54,39,44,51,53,29,36,48,62,43,42,43,67,76,79,36,73,96,40,74,66,52,52,50,52,51,52,50,48,56,50,46,50,66,71,69,48,50,38,66,74,46,37,74,59,84,42,92,73,48,69,79,48,31,60,60,52,52,50,47,50,46,39,45,53,52,41,32,40,55,68,67,70,52,63,72,86,26,44,77,58,80,71,60,53,74,69,19,46,53,38,3,50,53,34,30,56,56,38,50,73,51,50,51,58,50,33,44,72,73,51,38,38,44,86,54,68,37,74,70,35,55,74,41,37,68,60,50,30,51,49,27,34,71,48,53,22,41,48,50,30,38,51,43,52,36,45,47,26,54,52,38,22,68,75,66,72,34,61,70,58,18,46,52,50,42,8,48,51,48,3,59,72,38,24,69,56,97,43,80,78,22,58,58,53,14,53,51,38,17,56,50,32,41,36,27,47,51,13,19,68,76,39,62,14,24,31,5,13,14,47,21,43,15,50,53,54,35,51,45,66,26,37,35,43,73,54,129

Nearest PDB structures (foldseek):
  6fbx-assembly1_A  TM=2.295E-01  e=9.055E+00  Danio rerio

Sequence (328 aa):
MTAIPRSYAVTVLLGWVVLAAAGHWQAAQREIPAGIAWPIVAACLLEFAFYLVAAFPRLREQLSERLSVTALSVAMAATAVLPYCVYSLGTGVFVTDSFLRLVLLGAFLPFWYVYRPPTWVSDIAILVLLVWVRLSGFFGFVYVSPHPSVPSLEFLGQLMLIRHALLVFLLIREVRGTGFGFWPSAAEWRTGLRWFALAVFVLLPVSVGIGFVRFEPSTAALWRAPLVFAGMLWVVALAEEFFFRGLLLPWLTEWTRKPAAALMLSSILFGVAHLWSREFPNWRFAIVAALAGWFYGKAYLAGGGVRAAMVTHALVNVIWKTFFVVVR

Radius of gyration: 20.04 Å; Cα contacts (8 Å, |Δi|>4): 415; chains: 1; bounding box: 52×42×54 Å

Foldseek 3Di:
DDDDPPVLVVVLVVVLVVLVVVLVVLCVVLVPDPLLSVLLSVLVSLLVSLLCCLADVVSLVVCLVPDDLVRVLVVQLVSQCVSVCSNCVSLVNDDPVLSVLSSCVSNCLSCLCVPDPLDPVSLVVSLVVLLCCVLVCVLQVNFDDSDPSGPTPSVSNLSSSLSSVSSSVCRVVNQPQQQDHLDDDPLLLVLLVVLLVVLCVPLVCLCVVVQFKDFDADPVLVVCLVVLLSCLLRRVLNRLLCSLQVPQLVVLCVVVVDNVVSLLVSLLVQLVSCCPPVDHRPNSSSVSSSSLSSSLNVSCVSRSHSNSSSSSRSVVVSCCRRTIDTDD